Protein 2PPQ (pdb70)

Organism: Agrobacterium fabrum (strain C58 / ATCC 33970) (NCBI:txid176299)

B-factor: mean 28.05, std 9.1, range [12.08, 67.01]

Radius of gyration: 20.4 Å; Cα contacts (8 Å, |Δi|>4): 514; chains: 1; bounding box: 36×50×58 Å

Secondary structure (DSSP, 8-state):
----HHHHHHHHTTB----EEEEEEE--EEEEEEEESS--EEEEEE----HHHHHHH--HHHHTT---PPBPPBTT--S-EEETTEEEEEEEPPP---SS--HHHHHHHHHHHH---TTTT-----B-TTSHHHHHHHHHHHGGGGGGTSTTHHHHHHHHHHHHHHH---SS-EEEE-S---GGGEEEETTEEEEE---TT-EEEEHHHHHHHHHHHHSB-TTS-B-HHHHHHHHHHHHTTSPPPHHHHHHHHHHHHHHHHHHHHHHHHHHHHS-SS-S-----THHHHHHHHHHHT--SGGGGT--

InterPro domains:
  IPR002575 Aminoglycoside phosphotransferase [PF01636] (27-257)
  IPR005280 Homoserine kinase, type II [MF_00301] (1-322)
  IPR005280 Homoserine kinase, type II [TIGR00938] (1-307)
  IPR005280 Homoserine kinase, type II [cd05153] (9-308)
  IPR011009 Protein kinase-like domain superfamily [SSF56112] (5-311)
  IPR050249 Pseudomonas-type Homoserine Kinase [PTHR21064] (13-290)

Structure (mmCIF, N/CA/C/O backbone):
data_2PPQ
#
_entry.id   2PPQ
#
_cell.length_a   61.338
_cell.length_b   100.619
_cell.length_c   134.310
_cell.angle_alpha   90.00
_cell.angle_beta   90.00
_cell.angle_gamma   90.00
#
_symmetry.space_group_name_H-M   'C 2 2 21'
#
loop_
_entity.id
_entity.type
_entity.pdbx_description
1 polymer 'Homoserine kinase'
2 non-polymer 'MAGNESIUM ION'
3 non-polymer 'PHOSPHATE ION'
4 water water
#
loop_
_atom_site.group_PDB
_atom_site.id
_atom_site.type_symbol
_atom_site.label_atom_id
_atom_site.label_alt_id
_atom_site.label_comp_id
_atom_site.label_asym_id
_atom_site.label_entity_id
_atom_site.label_seq_id
_atom_site.pdbx_PDB_ins_code
_atom_site.Cartn_x
_atom_site.Cartn_y
_atom_site.Cartn_z
_atom_site.occupancy
_atom_site.B_iso_or_equiv
_atom_site.auth_seq_id
_atom_site.auth_comp_id
_atom_site.auth_asym_id
_atom_site.auth_atom_id
_atom_site.pdbx_PDB_model_num
ATOM 1 N N . THR A 1 5 ? 22.738 33.009 38.529 1.00 42.71 5 THR A N 1
ATOM 2 C CA . THR A 1 5 ? 21.879 32.304 39.536 1.00 42.80 5 THR A CA 1
ATOM 3 C C . THR A 1 5 ? 22.558 31.033 40.060 1.00 42.63 5 THR A C 1
ATOM 4 O O . THR A 1 5 ? 23.168 30.288 39.291 1.00 43.84 5 THR A O 1
ATOM 8 N N . ASP A 1 6 ? 22.438 30.789 41.361 1.00 41.48 6 ASP A N 1
ATOM 9 C CA . ASP A 1 6 ? 23.012 29.610 41.982 1.00 40.50 6 ASP A CA 1
ATOM 10 C C . ASP A 1 6 ? 21.905 28.788 42.641 1.00 39.93 6 ASP A C 1
ATOM 11 O O . ASP A 1 6 ? 20.794 29.287 42.860 1.00 40.60 6 ASP A O 1
ATOM 16 N N . ILE A 1 7 ? 22.207 27.524 42.938 1.00 38.62 7 ILE A N 1
ATOM 17 C CA . ILE A 1 7 ? 21.285 26.633 43.644 1.00 37.19 7 ILE A CA 1
ATOM 18 C C . ILE A 1 7 ? 22.009 25.985 44.829 1.00 35.84 7 ILE A C 1
ATOM 19 O O . ILE A 1 7 ? 23.204 25.714 44.743 1.00 35.26 7 ILE A O 1
ATOM 24 N N . THR A 1 8 ? 21.272 25.726 45.908 1.00 34.11 8 THR A N 1
ATOM 25 C CA . THR A 1 8 ? 21.800 25.018 47.08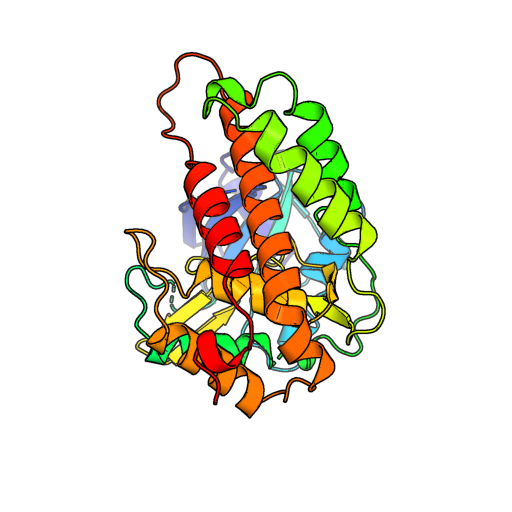0 1.00 33.04 8 THR A CA 1
ATOM 26 C C . THR A 1 8 ? 21.677 23.493 46.944 1.00 31.89 8 THR A C 1
ATOM 27 O O . THR A 1 8 ? 20.829 22.981 46.207 1.00 30.70 8 THR A O 1
ATOM 31 N N . GLU A 1 9 ? 22.539 22.779 47.666 1.00 30.81 9 GLU A N 1
ATOM 32 C CA . GLU A 1 9 ? 22.616 21.310 47.620 1.00 30.69 9 GLU A CA 1
ATOM 33 C C . GLU A 1 9 ? 21.289 20.594 47.968 1.00 30.43 9 GLU A C 1
ATOM 34 O O . GLU A 1 9 ? 20.873 19.624 47.303 1.00 29.69 9 GLU A O 1
ATOM 40 N N . ASP A 1 10 ? 20.612 21.092 48.988 1.00 30.60 10 ASP A N 1
ATOM 41 C CA . ASP A 1 10 ? 19.365 20.465 49.440 1.00 31.20 10 ASP A CA 1
ATOM 42 C C . ASP A 1 10 ? 18.228 20.702 48.451 1.00 30.90 10 ASP A C 1
ATOM 43 O O . ASP A 1 10 ? 17.477 19.779 48.167 1.00 30.20 10 ASP A O 1
ATOM 48 N N . GLU A 1 11 ? 18.127 21.927 47.926 1.00 30.91 11 GLU A N 1
ATOM 49 C CA . GLU A 1 11 ? 17.130 22.270 46.918 1.00 31.30 11 GLU A CA 1
ATOM 50 C C . GLU A 1 11 ? 17.273 21.365 45.694 1.00 30.45 11 GLU A C 1
ATOM 51 O O . GLU A 1 11 ? 16.289 20.843 45.179 1.00 29.81 11 GLU A O 1
ATOM 57 N N . LEU A 1 12 ? 18.501 21.224 45.205 1.00 29.68 12 LEU A N 1
ATOM 58 C CA . LEU A 1 12 ? 18.756 20.423 44.006 1.00 29.41 12 LEU A CA 1
ATOM 59 C C . LEU A 1 12 ? 18.450 18.937 44.282 1.00 28.93 12 LEU A C 1
ATOM 60 O O . LEU A 1 12 ? 17.817 18.270 43.468 1.00 27.63 12 LEU A O 1
ATOM 65 N N . ARG A 1 13 ? 18.854 18.426 45.446 1.00 28.93 13 ARG A N 1
ATOM 66 C CA . ARG A 1 13 ? 18.551 17.038 45.786 1.00 29.81 13 ARG A CA 1
ATOM 67 C C . ARG A 1 13 ? 17.039 16.795 45.845 1.00 29.24 13 ARG A C 1
ATOM 68 O O . ARG A 1 13 ? 16.553 15.806 45.323 1.00 29.11 13 ARG A O 1
ATOM 76 N N . ASN A 1 14 ? 16.304 17.722 46.440 1.00 29.30 14 ASN A N 1
ATOM 77 C CA . ASN A 1 14 ? 14.844 17.637 46.461 1.00 29.28 14 ASN A CA 1
ATOM 78 C C . ASN A 1 14 ? 14.260 17.686 45.053 1.00 28.86 14 ASN A C 1
ATOM 79 O O . ASN A 1 14 ? 13.3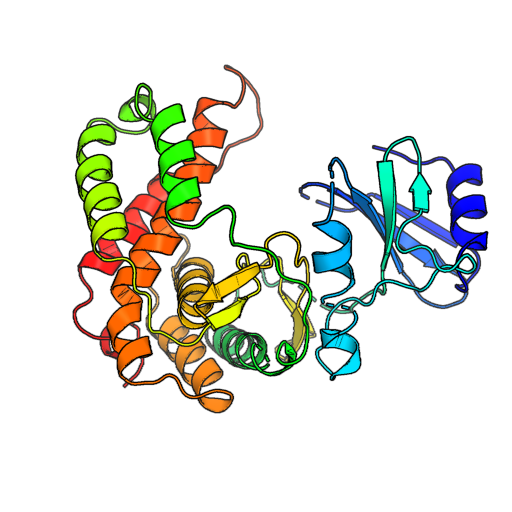72 16.907 44.699 1.00 28.79 14 ASN A O 1
ATOM 84 N N . PHE A 1 15 ? 14.757 18.625 44.254 1.00 28.56 15 PHE A N 1
ATOM 85 C CA . PHE A 1 15 ? 14.370 18.726 42.849 1.00 28.09 15 PHE A CA 1
ATOM 86 C C . PHE A 1 15 ? 14.519 17.383 42.096 1.00 27.68 15 PHE A C 1
ATOM 87 O O . PHE A 1 15 ? 13.632 16.997 41.313 1.00 27.50 15 PHE A O 1
ATOM 95 N N . LEU A 1 16 ? 15.616 16.673 42.333 1.00 27.15 16 LEU A N 1
ATOM 96 C CA . LEU A 1 16 ? 15.884 15.436 41.608 1.00 27.89 16 LEU A CA 1
ATOM 97 C C . LEU A 1 16 ? 15.005 14.246 42.041 1.00 27.82 16 LEU A C 1
ATOM 98 O O . LEU A 1 16 ? 14.921 13.265 41.316 1.00 27.79 16 LEU A O 1
ATOM 103 N N . THR A 1 17 ? 14.357 14.335 43.203 1.00 28.37 17 THR A N 1
ATOM 104 C CA . THR A 1 17 ? 13.398 13.298 43.637 1.00 29.08 17 THR A CA 1
ATOM 105 C C . THR A 1 17 ? 12.115 13.347 42.815 1.00 29.38 17 THR A C 1
ATOM 106 O O . THR A 1 17 ? 11.310 12.423 42.904 1.00 29.45 17 THR A O 1
ATOM 110 N N . GLN A 1 18 ? 11.919 14.439 42.065 1.00 29.83 18 GLN A N 1
ATOM 111 C CA . GLN A 1 18 ? 10.792 14.608 41.140 1.00 30.34 18 GLN A CA 1
ATOM 112 C C . GLN A 1 18 ? 11.044 13.885 39.811 1.00 30.46 18 GLN A C 1
ATOM 113 O O . GLN A 1 18 ? 10.153 13.830 38.964 1.00 30.85 18 GLN A O 1
ATOM 119 N N . TYR A 1 19 ? 12.251 13.329 39.639 1.00 30.61 19 TYR A N 1
ATOM 120 C CA . TYR A 1 19 ? 12.700 12.681 38.392 1.00 31.04 19 TYR A CA 1
ATOM 121 C C . TYR A 1 19 ? 13.290 11.324 38.730 1.00 31.86 19 TYR A C 1
ATOM 122 O O . TYR A 1 19 ? 13.659 11.083 39.884 1.00 32.58 19 TYR A O 1
ATOM 131 N N . ASP A 1 20 ? 13.428 10.455 37.730 1.00 32.78 20 ASP A N 1
ATOM 132 C CA . ASP A 1 20 ? 14.069 9.163 37.948 1.00 32.99 20 ASP A CA 1
ATOM 133 C C . ASP A 1 20 ? 15.450 9.109 37.308 1.00 32.89 20 ASP A C 1
ATOM 134 O O . ASP A 1 20 ? 15.629 8.610 36.207 1.00 33.01 20 ASP A O 1
ATOM 139 N N . VAL A 1 21 ? 16.428 9.618 38.042 1.00 32.63 21 VAL A N 1
ATOM 140 C CA . VAL A 1 21 ? 17.794 9.760 37.564 1.00 32.25 21 VAL A CA 1
ATOM 141 C C . VAL A 1 21 ? 18.705 9.234 38.671 1.00 32.51 21 VAL A C 1
ATOM 142 O O . VAL A 1 21 ? 18.220 8.829 39.736 1.00 32.16 21 VAL A O 1
ATOM 146 N N . GLY A 1 22 ? 20.016 9.233 38.461 1.00 32.72 22 GLY A N 1
ATOM 147 C CA . GLY A 1 22 ? 20.933 8.824 39.553 1.00 32.52 22 GLY A CA 1
ATOM 148 C C . GLY A 1 22 ? 20.821 9.700 40.806 1.00 32.35 22 GLY A C 1
ATOM 149 O O . GLY A 1 22 ? 20.016 10.635 40.852 1.00 33.05 22 GLY A O 1
ATOM 150 N N . SER A 1 23 ? 21.592 9.392 41.848 1.00 31.47 23 SER A N 1
ATOM 151 C CA . SER A 1 23 ? 21.791 10.366 42.927 1.00 30.94 23 SER A CA 1
ATOM 152 C C . SER A 1 23 ? 22.865 11.366 42.525 1.00 29.60 23 SER A C 1
ATOM 153 O O . SER A 1 23 ? 23.843 10.999 41.887 1.00 29.01 23 SER A O 1
ATOM 156 N N . LEU A 1 24 ? 22.680 12.617 42.938 1.00 28.51 24 LEU A N 1
ATOM 157 C CA . LEU A 1 24 ? 23.628 13.690 42.647 1.00 28.20 24 LEU A CA 1
ATOM 158 C C . LEU A 1 24 ? 25.036 13.429 43.201 1.00 28.17 24 LEU A C 1
ATOM 159 O O . LEU A 1 24 ? 25.200 13.172 44.405 1.00 26.84 24 LEU A O 1
ATOM 164 N N . THR A 1 25 ? 26.055 13.503 42.341 1.00 26.99 25 THR A N 1
ATOM 165 C CA . THR A 1 25 ? 27.440 13.403 42.821 1.00 27.52 25 THR A CA 1
ATOM 166 C C . THR A 1 25 ? 28.220 14.723 42.640 1.00 27.33 25 THR A C 1
ATOM 167 O O . THR A 1 25 ? 29.182 14.982 43.374 1.00 28.86 25 THR A O 1
ATOM 171 N N . SER A 1 26 ? 27.776 15.564 41.710 1.00 26.63 26 SER A N 1
ATOM 172 C CA . SER A 1 26 ? 28.474 16.795 41.347 1.00 26.58 26 SER A CA 1
ATOM 173 C C . SER A 1 26 ? 27.539 17.729 40.572 1.00 25.60 26 SER A C 1
ATOM 174 O O . SER A 1 26 ? 26.648 17.268 39.838 1.00 23.78 26 SER A O 1
ATOM 177 N N . TYR A 1 27 ? 27.716 19.035 40.774 1.00 24.34 27 TYR A N 1
ATOM 178 C CA . TYR A 1 27 ? 27.118 20.024 39.891 1.00 25.14 27 TYR A CA 1
ATOM 179 C C . TYR A 1 27 ? 27.946 21.298 39.762 1.00 25.13 27 TYR A C 1
ATOM 180 O O . TYR A 1 27 ? 28.520 21.804 40.733 1.00 24.24 27 TYR A O 1
ATOM 189 N N . LYS A 1 28 ? 27.979 21.793 38.532 1.00 25.15 28 LYS A N 1
ATOM 190 C CA . LYS A 1 28 ? 28.850 22.866 38.114 1.00 26.29 28 LYS A CA 1
ATOM 191 C C . LYS A 1 28 ? 28.051 23.817 37.248 1.00 26.12 28 LYS A C 1
ATOM 192 O O . LYS A 1 28 ? 27.416 23.375 36.293 1.00 25.31 28 LYS A O 1
ATOM 198 N N . GLY A 1 29 ? 28.092 25.109 37.556 1.00 26.65 29 GLY A N 1
ATOM 199 C CA . GLY A 1 29 ? 27.598 26.129 36.618 1.00 28.04 29 GLY A CA 1
ATOM 200 C C . GLY A 1 29 ? 28.447 26.083 35.351 1.00 28.68 29 GLY A C 1
ATOM 201 O O . GLY A 1 29 ? 29.668 25.994 35.430 1.00 27.83 29 GLY A O 1
ATOM 202 N N . ILE A 1 30 ? 27.814 26.114 34.186 1.00 30.00 30 ILE A N 1
ATOM 203 C CA . ILE A 1 30 ? 28.564 26.081 32.921 1.00 31.38 30 ILE A CA 1
ATOM 204 C C . ILE A 1 30 ? 28.277 27.313 32.080 1.00 32.86 30 ILE A C 1
ATOM 205 O O . ILE A 1 30 ? 27.223 27.937 32.250 1.00 33.00 30 ILE A O 1
ATOM 210 N N . ALA A 1 31 ? 29.231 27.661 31.193 1.00 34.97 31 ALA A N 1
ATOM 211 C CA . ALA A 1 31 ? 29.107 28.810 30.252 1.00 35.11 31 ALA A CA 1
ATOM 212 C C . ALA A 1 31 ? 27.983 28.603 29.242 1.00 36.80 31 ALA A C 1
ATOM 213 O O . ALA A 1 31 ? 27.375 29.567 28.726 1.00 38.65 31 ALA A O 1
ATOM 215 N N . GLU A 1 35 ? 16.416 33.947 28.277 1.00 50.39 35 GLU A N 1
ATOM 216 C CA . GLU A 1 35 ? 17.725 33.306 28.407 1.00 49.94 35 GLU A CA 1
ATOM 217 C C . GLU A 1 35 ? 17.782 32.456 29.700 1.00 49.43 35 GLU A C 1
ATOM 218 O O . GLU A 1 35 ? 16.737 32.278 30.362 1.00 49.98 35 GLU A O 1
ATOM 224 N N . ASN A 1 36 ? 18.970 31.930 30.052 1.00 47.95 36 ASN A N 1
ATOM 225 C CA . ASN A 1 36 ? 19.072 30.743 30.931 1.00 46.07 36 ASN A CA 1
ATOM 226 C C . ASN A 1 36 ? 20.343 30.576 31.754 1.00 44.42 36 ASN A C 1
ATOM 227 O O . ASN A 1 36 ? 21.420 31.023 31.368 1.00 44.57 36 ASN A O 1
ATOM 232 N N . SER A 1 37 ? 20.197 29.875 32.879 1.00 42.26 37 SER A N 1
ATOM 233 C CA . SER A 1 37 ? 21.315 29.411 33.694 1.00 40.70 37 SER A CA 1
ATOM 234 C C . SER A 1 37 ? 21.375 27.911 33.569 1.00 37.65 37 SER A C 1
ATOM 235 O O . SER A 1 37 ? 20.353 27.232 33.696 1.00 36.79 37 SER A O 1
ATOM 238 N N . ASN A 1 38 ? 22.575 27.395 33.328 1.00 34.91 38 ASN A N 1
ATOM 239 C CA . ASN A 1 38 ? 22.760 25.987 33.039 1.00 32.58 38 ASN A CA 1
ATOM 240 C C . ASN A 1 38 ? 23.782 25.342 33.969 1.00 31.35 38 ASN A C 1
ATOM 241 O O . ASN A 1 38 ? 24.804 25.952 34.323 1.00 30.68 38 ASN A O 1
ATOM 246 N N . PHE A 1 39 ? 23.474 24.114 34.375 1.00 29.63 39 PHE A N 1
ATOM 247 C CA . PHE A 1 39 ? 24.328 23.341 35.277 1.00 28.91 39 PHE A CA 1
ATOM 248 C C . PHE A 1 39 ? 24.544 21.969 34.687 1.00 27.03 39 PHE A C 1
ATOM 249 O O . PHE A 1 39 ? 23.618 21.379 34.156 1.00 25.80 39 PHE A O 1
ATOM 257 N N . LEU A 1 40 ? 25.784 21.493 34.767 1.00 26.12 40 LEU A N 1
ATOM 258 C CA . LEU A 1 40 ? 26.146 20.139 34.390 1.00 25.91 40 LEU A CA 1
ATOM 259 C C . LEU A 1 40 ? 26.176 19.330 35.665 1.00 25.72 40 LEU A C 1
ATOM 260 O O . LEU A 1 40 ? 26.960 19.625 36.577 1.00 25.26 40 LEU A O 1
ATOM 265 N N . LEU A 1 41 ? 25.288 18.344 35.733 1.00 25.19 41 LEU A N 1
ATOM 266 C CA . LEU A 1 41 ? 25.185 17.430 36.849 1.00 25.02 41 LEU A CA 1
ATOM 267 C C . LEU A 1 41 ? 25.866 16.094 36.521 1.00 25.43 41 LEU A C 1
ATOM 268 O O . LEU A 1 41 ? 25.757 15.582 35.400 1.00 25.15 41 LEU A O 1
ATOM 273 N N . HIS A 1 42 ? 26.581 15.548 37.496 1.00 24.72 42 HIS A N 1
ATOM 274 C CA . HIS A 1 42 ? 26.970 14.151 37.474 1.00 25.90 42 HIS A CA 1
ATOM 275 C C . HIS A 1 42 ? 26.125 13.418 38.504 1.00 26.39 42 HIS A C 1
ATOM 276 O O . HIS A 1 42 ? 25.787 13.969 39.555 1.00 25.51 42 HIS A O 1
ATOM 283 N N . THR A 1 43 ? 25.778 12.179 38.181 1.00 27.35 43 THR A N 1
ATOM 284 C CA . THR A 1 43 ? 24.959 11.345 39.037 1.00 28.31 43 THR A CA 1
ATOM 285 C C . THR A 1 43 ? 25.572 9.945 39.084 1.00 28.86 43 THR A C 1
ATOM 286 O O . THR A 1 43 ? 26.572 9.672 38.427 1.00 29.18 43 THR A O 1
ATOM 290 N N . THR A 1 44 ? 24.968 9.063 39.866 1.00 30.26 44 THR A N 1
ATOM 291 C CA . THR A 1 44 ? 25.383 7.660 39.920 1.00 31.14 44 THR A CA 1
ATOM 292 C C . THR A 1 44 ? 24.891 6.871 38.677 1.00 32.32 44 THR A C 1
ATOM 293 O O . THR A 1 44 ? 25.208 5.687 38.509 1.00 32.14 44 THR A O 1
ATOM 297 N N . LYS A 1 45 ? 24.119 7.539 37.822 1.00 33.22 45 LYS A N 1
ATOM 298 C CA . LYS A 1 45 ? 23.641 6.981 36.568 1.00 33.33 45 LYS A CA 1
ATOM 299 C C . LYS A 1 45 ? 24.274 7.781 35.413 1.00 32.94 45 LYS A C 1
ATOM 300 O O . LYS A 1 45 ? 25.478 7.658 35.180 1.00 33.08 45 LYS A O 1
ATOM 306 N N . ASP A 1 46 ? 23.504 8.619 34.721 1.00 32.43 46 ASP A N 1
ATOM 307 C CA . ASP A 1 46 ? 24.050 9.457 33.620 1.00 32.26 46 ASP A CA 1
ATOM 308 C C . ASP A 1 46 ? 24.217 10.914 34.017 1.00 30.41 46 ASP A C 1
ATOM 309 O O . ASP A 1 46 ? 23.525 11.400 34.911 1.00 29.52 46 ASP A O 1
ATOM 314 N N . PRO A 1 47 ? 25.096 11.641 33.303 1.00 29.38 47 PRO A N 1
ATOM 315 C CA . PRO A 1 47 ? 25.140 13.075 33.524 1.00 28.47 47 PRO A CA 1
ATOM 316 C C . PRO A 1 47 ? 23.883 13.755 32.956 1.00 27.66 47 PRO A C 1
ATOM 317 O O . PRO A 1 47 ? 23.148 13.174 32.141 1.00 26.83 47 PRO A O 1
ATOM 321 N N . LEU A 1 48 ? 23.632 14.972 33.405 1.00 26.22 48 LEU A N 1
ATOM 322 C CA . LEU A 1 48 ? 22.396 15.658 33.070 1.00 25.43 48 LEU A CA 1
ATOM 323 C C . LEU A 1 48 ? 22.684 17.119 32.920 1.00 24.72 48 LEU A C 1
ATOM 324 O O . LEU A 1 48 ? 23.692 17.634 33.444 1.00 24.86 48 LEU A O 1
ATOM 329 N N . ILE A 1 49 ? 21.763 17.808 32.276 1.00 23.54 49 ILE A N 1
ATOM 330 C CA . ILE A 1 49 ? 21.786 19.246 32.229 1.00 24.08 49 ILE A CA 1
ATOM 331 C C . ILE A 1 49 ? 20.570 19.765 33.011 1.00 23.91 49 ILE A C 1
ATOM 332 O O . ILE A 1 49 ? 19.451 19.275 32.849 1.00 23.34 49 ILE A O 1
ATOM 337 N N . LEU A 1 50 ? 20.816 20.723 33.898 1.00 24.11 50 LEU A N 1
ATOM 338 C CA . LEU A 1 50 ? 19.747 21.463 34.571 1.00 24.57 50 LEU A CA 1
ATOM 339 C C . LEU A 1 50 ? 19.707 22.864 33.999 1.00 25.35 50 LEU A C 1
ATOM 340 O O . LEU A 1 50 ? 20.735 23.572 33.993 1.00 25.35 50 LEU A O 1
ATOM 345 N N . THR A 1 51 ? 18.517 23.280 33.572 1.00 26.12 51 THR A N 1
ATOM 346 C CA . THR A 1 51 ? 18.302 24.598 33.013 1.00 27.82 51 THR A CA 1
ATOM 347 C C . THR A 1 51 ? 17.303 25.383 33.855 1.00 28.49 51 THR A C 1
ATOM 348 O O . THR A 1 51 ? 16.192 24.925 34.101 1.00 28.28 51 THR A O 1
ATOM 352 N N . LEU A 1 52 ? 17.732 26.548 34.327 1.00 29.92 52 LEU A N 1
ATOM 353 C CA . LEU A 1 52 ? 16.842 27.508 34.972 1.00 31.63 52 LEU A CA 1
ATOM 354 C C . LEU A 1 52 ? 16.461 28.563 33.952 1.00 33.33 52 LEU A C 1
ATOM 355 O O . LEU A 1 52 ? 17.316 29.266 33.442 1.00 34.14 52 LEU A O 1
ATOM 360 N N . TYR A 1 53 ? 15.182 28.664 33.644 1.00 36.07 53 TYR A N 1
ATOM 361 C CA . TYR A 1 53 ? 14.716 29.630 32.656 1.00 38.84 53 TYR A CA 1
ATOM 362 C C . TYR A 1 53 ? 14.574 31.026 33.287 1.00 40.31 53 TYR A C 1
ATOM 363 O O . TYR A 1 53 ? 13.690 31.262 34.111 1.00 40.28 53 TYR A O 1
ATOM 372 N N . GLU A 1 54 ? 15.490 31.929 32.904 1.00 43.14 54 GLU A N 1
ATOM 373 C CA . GLU A 1 54 ? 15.616 33.270 33.522 1.00 44.43 54 GLU A CA 1
ATOM 374 C C . GLU A 1 54 ? 14.579 34.182 32.866 1.00 46.68 54 GLU A C 1
ATOM 375 O O . GLU A 1 54 ? 14.902 35.227 32.272 1.00 47.23 54 GLU A O 1
ATOM 381 N N . LYS A 1 55 ? 13.322 33.776 33.035 1.00 48.35 55 LYS A N 1
ATOM 382 C CA . LYS A 1 55 ? 12.289 33.957 32.009 1.00 49.51 55 LYS A CA 1
ATOM 383 C C . LYS A 1 55 ? 11.728 35.377 31.855 1.00 50.05 55 LYS A C 1
ATOM 384 O O . LYS A 1 55 ? 11.449 35.818 30.725 1.00 50.90 55 LYS A O 1
ATOM 390 N N . LYS A 1 59 ? 3.564 32.341 27.976 1.00 51.72 59 LYS A N 1
ATOM 391 C CA . LYS A 1 59 ? 3.655 31.275 28.972 1.00 51.32 59 LYS A CA 1
ATOM 392 C C . LYS A 1 59 ? 3.488 29.878 28.363 1.00 51.03 59 LYS A C 1
ATOM 393 O O . LYS A 1 59 ? 3.585 28.877 29.077 1.00 51.77 59 LYS A O 1
ATOM 399 N N . ASN A 1 60 ? 3.236 29.815 27.054 1.00 49.95 60 ASN A N 1
ATOM 400 C CA . ASN A 1 60 ? 3.060 28.550 26.329 1.00 48.81 60 ASN A CA 1
ATOM 401 C C . ASN A 1 60 ? 4.286 28.210 25.495 1.00 46.44 60 ASN A C 1
ATOM 402 O O . ASN A 1 60 ? 4.245 27.289 24.651 1.00 46.27 60 ASN A O 1
ATOM 407 N N . ASP A 1 61 ? 5.375 28.944 25.721 1.00 43.33 61 ASP A N 1
ATOM 408 C CA . ASP A 1 61 ? 6.554 28.777 24.899 1.00 40.62 61 ASP A CA 1
ATOM 409 C C . ASP A 1 61 ? 7.314 27.529 25.358 1.00 39.11 61 ASP A C 1
ATOM 410 O O . ASP A 1 61 ? 7.614 26.667 24.538 1.00 37.99 61 ASP A O 1
ATOM 415 N N . LEU A 1 62 ? 7.544 27.378 26.664 1.00 37.81 62 LEU A N 1
ATOM 416 C CA . LEU A 1 62 ? 8.208 26.160 27.175 1.00 36.74 62 LEU A CA 1
ATOM 417 C C . LEU A 1 62 ? 7.514 24.837 26.794 1.00 35.32 62 LEU A C 1
ATOM 418 O O . LEU A 1 62 ? 8.187 23.890 26.401 1.00 35.58 62 LEU A O 1
ATOM 423 N N . PRO A 1 63 ? 6.177 24.754 26.888 1.00 33.83 63 PRO A N 1
ATOM 424 C CA . PRO A 1 63 ? 5.562 23.533 26.356 1.00 33.24 63 PRO A CA 1
ATOM 425 C C . PRO A 1 63 ? 5.882 23.298 24.881 1.00 31.10 63 PRO A C 1
ATOM 426 O O . PRO A 1 63 ? 6.123 22.157 24.471 1.00 30.51 63 PRO A O 1
ATOM 430 N N . PHE A 1 64 ? 5.911 24.369 24.093 1.00 29.14 64 PHE A N 1
ATOM 431 C CA . PHE A 1 64 ? 6.299 24.247 22.700 1.00 27.99 64 PHE A CA 1
ATOM 432 C C . PHE A 1 64 ? 7.744 23.724 22.580 1.00 27.75 64 PHE A C 1
ATOM 433 O O . PHE A 1 64 ? 7.975 22.715 21.916 1.00 28.51 64 PHE A O 1
ATOM 441 N N . PHE A 1 65 ? 8.695 24.407 23.220 1.00 27.29 65 PHE A N 1
ATOM 442 C CA . PHE A 1 65 ? 10.114 24.080 23.087 1.00 27.60 65 PHE A CA 1
ATOM 443 C C . PHE A 1 65 ? 10.466 22.691 23.623 1.00 27.06 65 PHE A C 1
ATOM 444 O O . PHE A 1 65 ? 11.161 21.916 22.971 1.00 26.07 65 PHE A O 1
ATOM 452 N N . LEU A 1 66 ? 9.998 22.395 24.830 1.00 27.21 66 LEU A N 1
ATOM 453 C CA . LEU A 1 66 ? 10.283 21.113 25.460 1.00 27.02 66 LEU A CA 1
ATOM 454 C C . LEU A 1 66 ? 9.518 20.012 24.770 1.00 26.25 66 LEU A C 1
ATOM 455 O O . LEU A 1 66 ? 10.048 18.936 24.589 1.00 26.06 66 LEU A O 1
ATOM 460 N N . GLY A 1 67 ? 8.284 20.284 24.377 1.00 26.10 67 GLY A N 1
ATOM 461 C CA . GLY A 1 67 ? 7.493 19.307 23.624 1.00 26.92 67 GLY A CA 1
ATOM 462 C C . GLY A 1 67 ? 8.106 19.022 22.256 1.00 27.22 67 GLY A C 1
ATOM 463 O O . GLY A 1 67 ? 8.094 17.889 21.779 1.00 27.23 67 GLY A O 1
ATOM 464 N N . LEU A 1 68 ? 8.649 20.052 21.613 1.00 27.00 68 LEU A N 1
ATOM 465 C CA . LEU A 1 68 ? 9.307 19.844 20.327 1.00 27.89 68 LEU A CA 1
ATOM 466 C C . LEU A 1 68 ? 10.512 18.924 20.517 1.00 28.36 68 LEU A C 1
ATOM 467 O O . LEU A 1 68 ? 10.674 17.957 19.792 1.00 27.54 68 LEU A O 1
ATOM 480 N N . GLN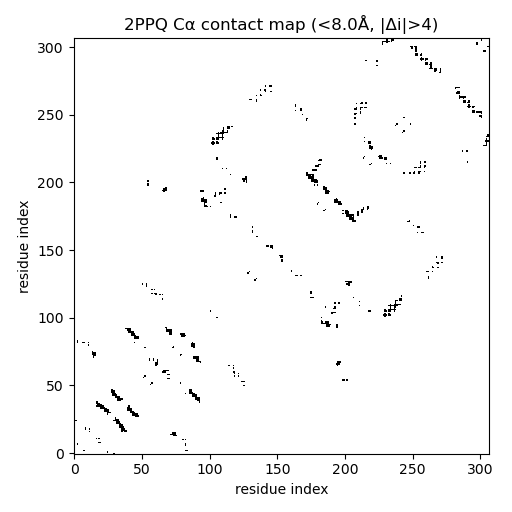 A 1 70 ? 11.085 16.702 22.760 1.00 34.20 70 GLN A N 1
ATOM 481 C CA . GLN A 1 70 ? 10.603 15.331 22.955 1.00 34.55 70 GLN A CA 1
ATOM 482 C C . GLN A 1 70 ? 10.244 14.651 21.654 1.00 33.46 70 GLN A C 1
ATOM 483 O O . GLN A 1 70 ? 10.673 13.519 21.391 1.00 33.28 70 GLN A O 1
ATOM 489 N N . HIS A 1 71 ? 9.429 15.342 20.861 1.00 32.86 71 HIS A N 1
ATOM 490 C CA . HIS A 1 71 ? 8.950 14.846 19.581 1.00 32.48 71 HIS A CA 1
ATOM 491 C C . HIS A 1 71 ? 10.084 14.462 18.638 1.00 32.80 71 HIS A C 1
ATOM 492 O O . HIS A 1 71 ? 10.047 13.399 18.014 1.00 32.48 71 HIS A O 1
ATOM 499 N N . LEU A 1 72 ? 11.075 15.346 18.527 1.00 32.98 72 LEU A N 1
ATOM 500 C CA . LEU A 1 72 ? 12.223 15.133 17.643 1.00 33.30 72 LEU A CA 1
ATOM 501 C C . LEU A 1 72 ? 13.054 13.949 18.130 1.00 34.15 72 LEU A C 1
ATOM 502 O O . LEU A 1 72 ? 13.372 13.070 17.336 1.00 34.35 72 LEU A O 1
ATOM 507 N N . ALA A 1 73 ? 13.377 13.911 19.428 1.00 35.16 73 ALA A N 1
ATOM 508 C CA . ALA A 1 73 ? 14.078 12.760 20.008 1.00 36.12 73 ALA A CA 1
ATOM 509 C C . ALA A 1 73 ? 13.293 11.456 19.749 1.00 37.34 73 ALA A C 1
ATOM 510 O O . ALA A 1 73 ? 13.839 10.511 19.202 1.00 38.00 73 ALA A O 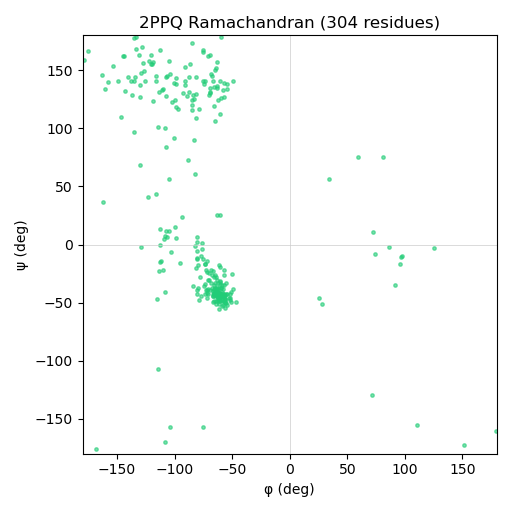1
ATOM 512 N N . ALA A 1 74 ? 12.000 11.439 20.064 1.00 38.24 74 ALA A N 1
ATOM 513 C CA . ALA A 1 74 ? 11.140 10.285 19.765 1.00 38.45 74 ALA A CA 1
ATOM 514 C C . ALA A 1 74 ? 11.225 9.797 18.311 1.00 39.15 74 ALA A C 1
ATOM 515 O O . ALA A 1 74 ? 10.933 8.633 18.023 1.00 40.22 74 ALA A O 1
ATOM 517 N N . LYS A 1 75 ? 11.589 10.687 17.394 1.00 39.52 75 LYS A N 1
ATOM 518 C CA . LYS A 1 75 ? 11.727 10.345 15.975 1.00 39.04 75 LYS A CA 1
ATOM 519 C C . LYS A 1 75 ? 13.179 10.103 15.532 1.00 38.40 75 LYS A C 1
ATOM 520 O O . LYS A 1 75 ? 13.457 10.078 14.336 1.00 39.24 75 LYS A O 1
ATOM 526 N N . GLY A 1 76 ? 14.093 9.925 16.482 1.00 37.47 76 GLY A N 1
ATOM 527 C CA . GLY A 1 76 ? 15.487 9.612 16.158 1.00 36.68 76 GLY A CA 1
ATOM 528 C C . GLY A 1 76 ? 16.475 10.780 16.109 1.00 35.92 76 GLY A C 1
ATOM 529 O O . GLY A 1 76 ? 17.679 10.556 16.150 1.00 36.28 76 GLY A O 1
ATOM 530 N N . LEU A 1 77 ? 15.994 12.020 16.017 1.00 34.36 77 LEU A N 1
ATOM 531 C CA . LEU A 1 77 ? 16.904 13.163 15.969 1.00 33.52 77 LEU A CA 1
ATOM 532 C C . LEU A 1 77 ? 17.790 13.136 17.209 1.00 32.65 77 LEU A C 1
ATOM 533 O O . LEU A 1 77 ? 17.325 12.846 18.317 1.00 32.03 77 LEU A O 1
ATOM 538 N N . SER A 1 78 ? 19.072 13.439 17.026 1.00 31.42 78 SER A N 1
ATOM 539 C CA . SER A 1 78 ? 19.949 13.596 18.164 1.00 30.98 78 SER A CA 1
ATOM 540 C C . SER A 1 78 ? 19.821 14.992 18.747 1.00 29.91 78 SER A C 1
ATOM 541 O O . SER A 1 78 ? 20.514 15.909 18.331 1.00 29.15 78 SER A O 1
ATOM 544 N N . CYS A 1 79 ? 18.905 15.151 19.696 1.00 29.47 79 CYS A N 1
ATOM 545 C CA . CYS A 1 79 ? 18.795 16.392 20.446 1.00 29.66 79 CYS A CA 1
ATOM 546 C C . CYS A 1 79 ? 18.409 16.094 21.894 1.00 28.49 79 CYS A C 1
ATOM 547 O O . CYS A 1 79 ? 17.946 15.000 22.203 1.00 27.89 79 CYS A O 1
ATOM 550 N N . PRO A 1 80 ? 18.616 17.065 22.791 1.00 27.68 80 PRO A N 1
ATOM 551 C CA . PRO A 1 80 ? 18.396 16.745 24.197 1.00 27.55 80 PRO A CA 1
ATOM 552 C C . PRO A 1 80 ? 16.935 16.466 24.490 1.00 27.78 80 PRO A C 1
ATOM 553 O O . PRO A 1 80 ? 16.061 17.129 23.938 1.00 27.40 80 PRO A O 1
ATOM 557 N N . LEU A 1 81 ? 16.710 15.465 25.343 1.00 28.14 81 LEU A N 1
ATOM 558 C CA . LEU A 1 81 ? 15.382 15.016 25.769 1.00 28.13 81 LEU A CA 1
ATOM 559 C C . LEU A 1 81 ? 15.089 15.563 27.183 1.00 27.44 81 LEU A C 1
ATOM 560 O O . LEU A 1 81 ? 15.839 15.285 28.130 1.00 26.40 81 LEU A O 1
ATOM 565 N N . PRO A 1 82 ? 13.994 16.316 27.334 1.00 27.84 82 PRO A N 1
ATOM 566 C CA . PRO A 1 82 ? 13.511 16.669 28.674 1.00 28.08 82 PRO A CA 1
ATOM 567 C C . PRO A 1 82 ? 13.115 15.414 29.462 1.00 27.78 82 PRO A C 1
ATOM 568 O O . PRO A 1 82 ? 12.311 14.616 28.985 1.00 27.42 82 PRO A O 1
ATOM 572 N N . LEU A 1 83 ? 13.690 15.229 30.641 1.00 27.80 83 LEU A N 1
ATOM 573 C CA . LEU A 1 83 ? 13.380 14.048 31.453 1.00 28.41 83 LEU A CA 1
ATOM 574 C C . LEU A 1 83 ? 11.967 14.183 32.066 1.00 28.46 83 LEU A C 1
ATOM 575 O O . LEU A 1 83 ? 11.556 15.278 32.448 1.00 28.24 83 LEU A O 1
ATOM 580 N N . PRO A 1 84 ? 11.199 13.076 32.114 1.00 29.33 84 PRO A N 1
ATOM 581 C CA . PRO A 1 84 ? 9.816 13.146 32.622 1.00 29.38 84 PRO A CA 1
ATOM 582 C C . PRO A 1 84 ? 9.720 13.277 34.154 1.00 29.31 84 PRO A C 1
ATOM 583 O O . PRO A 1 84 ? 10.495 12.672 34.869 1.00 29.01 84 PRO A O 1
ATOM 587 N N . ARG A 1 85 ? 8.780 14.086 34.627 1.00 29.74 85 ARG A N 1
ATOM 588 C CA . ARG A 1 85 ? 8.549 14.287 36.051 1.00 30.58 85 ARG A CA 1
ATOM 589 C C . ARG A 1 85 ? 7.581 13.239 36.611 1.00 31.41 85 ARG A C 1
ATOM 590 O O . ARG A 1 85 ? 6.627 12.832 35.936 1.00 30.81 85 ARG A O 1
ATOM 598 N N . LYS A 1 86 ? 7.824 12.815 37.847 1.00 32.26 86 LYS A N 1
ATOM 599 C CA . LYS A 1 86 ? 6.918 11.890 38.533 1.00 33.32 86 LYS A CA 1
ATOM 600 C C . LYS A 1 86 ? 5.493 12.432 38.546 1.00 33.52 86 LYS A C 1
ATOM 601 O O . LYS A 1 86 ? 4.544 11.702 38.260 1.00 33.57 86 LYS A O 1
ATOM 607 N N . ASP A 1 87 ? 5.346 13.728 38.816 1.00 34.07 87 ASP A N 1
ATOM 608 C CA . ASP A 1 87 ? 4.018 14.340 38.934 1.00 34.33 87 ASP A CA 1
ATOM 609 C C . ASP A 1 87 ? 3.358 14.689 37.589 1.00 34.76 87 ASP A C 1
ATOM 610 O O . ASP A 1 87 ? 2.313 15.352 37.556 1.00 34.55 87 ASP A O 1
ATOM 615 N N . GLY A 1 88 ? 3.985 14.281 36.485 1.00 34.97 88 GLY A N 1
ATOM 616 C CA . GLY A 1 88 ? 3.428 14.476 35.159 1.00 35.05 88 GLY A CA 1
ATOM 617 C C . GLY A 1 88 ? 3.488 15.896 34.635 1.00 35.38 88 GLY A C 1
ATOM 618 O O . GLY A 1 88 ? 3.165 16.123 33.465 1.00 35.58 88 GLY A O 1
ATOM 619 N N . GLU A 1 89 ? 3.883 16.861 35.476 1.00 35.38 89 GLU A N 1
ATOM 620 C CA . GLU A 1 89 ? 4.035 18.247 35.003 1.00 35.32 89 GLU A CA 1
ATOM 621 C C . GLU A 1 89 ? 5.229 18.333 34.067 1.00 34.73 89 GLU A C 1
ATOM 622 O O . GLU A 1 89 ? 6.079 17.447 34.042 1.00 34.36 89 GLU A O 1
ATOM 628 N N . LEU A 1 90 ? 5.285 19.412 33.301 1.00 34.85 90 LEU A N 1
ATOM 629 C CA . LEU A 1 90 ? 6.366 19.614 32.328 1.00 34.95 90 LEU A CA 1
ATOM 630 C C . LEU A 1 90 ? 7.591 20.218 33.008 1.00 34.72 90 LEU A C 1
ATOM 631 O O . LEU A 1 90 ? 8.723 19.904 32.658 1.00 34.59 90 LEU A O 1
ATOM 636 N N . LEU A 1 91 ? 7.348 21.087 33.982 1.00 34.84 91 LEU A N 1
ATOM 637 C CA . LEU A 1 91 ? 8.414 21.848 34.609 1.00 34.89 91 LEU A CA 1
ATOM 638 C C . LEU A 1 91 ? 8.352 21.696 36.093 1.00 35.38 91 LEU A C 1
ATOM 639 O O . LEU A 1 91 ? 7.286 21.385 36.667 1.00 34.84 91 LEU A O 1
ATOM 644 N N . GLY A 1 92 ? 9.510 21.915 36.703 1.00 35.17 92 GLY A N 1
ATOM 645 C CA . GLY A 1 92 ? 9.604 22.143 38.119 1.00 35.68 92 GLY A CA 1
ATOM 646 C C . GLY A 1 92 ? 9.939 23.602 38.333 1.00 35.96 92 GLY A C 1
ATOM 647 O O . GLY A 1 92 ? 9.899 24.422 37.401 1.00 35.17 92 GLY A O 1
ATOM 648 N N . GLU A 1 93 ? 10.270 23.916 39.576 1.00 36.56 93 GLU A N 1
ATOM 649 C CA . GLU A 1 93 ? 10.739 25.238 39.942 1.00 37.57 93 GLU A CA 1
ATOM 650 C C . GLU A 1 93 ? 11.942 25.092 40.869 1.00 37.22 93 GLU A C 1
ATOM 651 O O . GLU A 1 93 ? 11.966 24.207 41.719 1.00 36.65 93 GLU A O 1
ATOM 657 N N . LEU A 1 94 ? 12.934 25.958 40.682 1.00 37.67 94 LEU A N 1
ATOM 658 C CA . LEU A 1 94 ? 14.123 26.005 41.530 1.00 38.25 94 LEU A CA 1
ATOM 659 C C . LEU A 1 94 ? 14.549 27.446 41.713 1.00 38.86 94 LEU A C 1
ATOM 660 O O . LEU A 1 94 ? 14.672 28.187 40.729 1.00 39.36 94 LEU A O 1
ATOM 665 N N . SER A 1 95 ? 14.810 27.811 42.969 1.00 39.69 95 SER A N 1
ATOM 666 C CA . SER A 1 95 ? 15.144 29.187 43.384 1.00 39.80 95 SER A CA 1
ATOM 667 C C . SER A 1 95 ? 14.422 30.258 42.558 1.00 39.73 95 SER A C 1
ATOM 668 O O . SER A 1 95 ? 15.053 31.123 41.949 1.00 40.06 95 SER A O 1
ATOM 671 N N . GLY A 1 96 ? 13.093 30.169 42.542 1.00 39.61 96 GLY A N 1
ATOM 672 C CA . GLY A 1 96 ? 12.246 31.161 41.898 1.00 39.5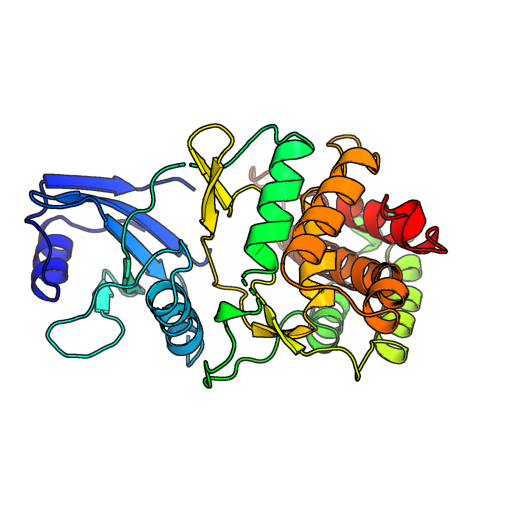2 96 GLY A CA 1
ATOM 673 C C . GLY A 1 96 ? 11.899 30.889 40.442 1.00 39.83 96 GLY A C 1
ATOM 674 O O . GLY A 1 96 ? 10.791 31.218 40.007 1.00 40.71 96 GLY A O 1
ATOM 675 N N . ARG A 1 97 ? 12.836 30.295 39.694 1.00 39.24 97 ARG A N 1
ATOM 676 C CA . ARG A 1 97 ? 12.718 30.138 38.245 1.00 38.42 97 ARG A CA 1
ATOM 677 C C . ARG A 1 97 ? 12.059 28.819 37.823 1.00 37.15 97 ARG A C 1
ATOM 678 O O . ARG A 1 97 ? 12.150 27.824 38.534 1.00 36.71 97 ARG A O 1
ATOM 686 N N . PRO A 1 98 ? 11.401 28.806 36.648 1.00 35.85 98 PRO A N 1
ATOM 687 C CA . PRO A 1 98 ? 11.048 27.518 36.032 1.00 34.76 98 PRO A CA 1
ATOM 688 C C . PRO A 1 98 ? 12.313 26.713 35.741 1.00 33.19 98 PRO A C 1
ATOM 689 O O . PRO A 1 98 ? 13.325 27.294 35.320 1.00 32.84 98 PRO A O 1
ATOM 693 N N . ALA A 1 99 ? 12.244 25.401 35.958 1.00 31.72 99 ALA A N 1
ATOM 694 C CA . ALA A 1 99 ? 13.416 24.528 35.831 1.00 31.03 99 ALA A CA 1
ATOM 695 C C . ALA A 1 99 ? 13.082 23.185 35.184 1.00 30.02 99 ALA A C 1
ATOM 696 O O . ALA A 1 99 ? 12.003 22.630 35.389 1.00 29.79 99 ALA A O 1
ATOM 698 N N . ALA A 1 100 ? 14.019 22.687 34.381 1.00 29.31 100 ALA A N 1
ATOM 699 C CA . ALA A 1 100 ? 13.893 21.419 33.685 1.00 28.66 100 ALA A CA 1
ATOM 700 C C . ALA A 1 100 ? 15.215 20.643 33.750 1.00 27.79 100 ALA A C 1
ATOM 701 O O . ALA A 1 100 ? 16.294 21.232 33.642 1.00 27.64 100 ALA A O 1
ATOM 703 N N . LEU A 1 101 ? 15.115 19.329 33.932 1.00 27.08 101 LEU A N 1
ATOM 704 C CA . LEU A 1 101 ? 16.230 18.406 33.693 1.00 27.42 101 LEU A CA 1
ATOM 705 C C . LEU A 1 101 ? 16.158 17.930 32.261 1.00 26.46 101 LEU A C 1
ATOM 706 O O . LEU A 1 101 ? 15.077 17.576 31.755 1.00 25.85 101 LEU A O 1
ATOM 711 N N . ILE A 1 102 ? 17.327 17.893 31.628 1.00 25.96 102 ILE A N 1
ATOM 712 C CA . ILE A 1 102 ? 17.467 17.558 30.217 1.00 25.18 102 ILE A CA 1
ATOM 713 C C . ILE A 1 102 ? 18.621 16.558 30.045 1.00 24.47 102 ILE A C 1
ATOM 714 O O . ILE A 1 102 ? 19.630 16.614 30.772 1.00 23.21 102 ILE A O 1
ATOM 719 N N . SER A 1 103 ? 18.468 15.623 29.110 1.00 23.76 103 SER A N 1
ATOM 720 C CA . SER A 1 103 ? 19.494 14.625 28.876 1.00 23.95 103 SER A CA 1
ATOM 721 C C . SER A 1 103 ? 20.772 15.281 28.406 1.00 24.52 103 SER A C 1
ATOM 722 O O . SER A 1 103 ? 20.764 16.398 27.919 1.00 24.27 103 SER A O 1
ATOM 725 N N . PHE A 1 104 ? 21.886 14.595 28.601 1.00 25.70 104 PHE A N 1
ATOM 726 C CA . PHE A 1 104 ? 23.201 15.156 28.268 1.00 26.06 104 PHE A CA 1
ATOM 727 C C . PHE A 1 104 ? 23.648 14.608 26.919 1.00 25.64 104 PHE A C 1
ATOM 728 O O . PHE A 1 104 ? 23.680 13.413 26.746 1.00 24.55 104 PHE A O 1
ATOM 736 N N . LEU A 1 105 ? 23.969 15.481 25.957 1.00 26.10 105 LEU A N 1
ATOM 737 C CA . LEU A 1 105 ? 24.507 15.012 24.675 1.00 26.41 105 LEU A CA 1
ATOM 738 C C . LEU A 1 105 ? 26.016 15.154 24.674 1.00 26.30 105 LEU A C 1
ATOM 739 O O . LEU A 1 105 ? 26.541 16.169 25.146 1.00 25.99 105 LEU A O 1
ATOM 744 N N . GLU A 1 106 ? 26.714 14.139 24.155 1.00 26.09 106 GLU A N 1
ATOM 745 C CA A GLU A 1 106 ? 28.166 14.185 23.967 0.50 26.35 106 GLU A CA 1
ATOM 746 C CA B GLU A 1 106 ? 28.161 14.255 24.015 0.50 26.54 106 GLU A CA 1
ATOM 747 C C . GLU A 1 106 ? 28.528 15.043 22.760 1.00 26.65 106 GLU A C 1
ATOM 748 O O . GLU A 1 106 ? 27.677 15.310 21.878 1.00 26.63 106 GLU A O 1
ATOM 759 N N . GLY A 1 107 ? 29.779 15.460 22.714 1.00 27.52 107 GLY A N 1
ATOM 760 C CA . GLY A 1 107 ? 30.292 16.290 21.652 1.00 28.15 107 GLY A CA 1
ATOM 761 C C . GLY A 1 107 ? 30.611 17.696 22.106 1.00 29.43 107 GLY A C 1
ATOM 762 O O . GLY A 1 107 ? 30.370 18.089 23.258 1.00 27.41 107 GLY A O 1
ATOM 771 N N . TRP A 1 109 ? 30.974 21.933 20.380 1.00 27.69 109 TRP A N 1
ATOM 772 C CA . TRP A 1 109 ? 30.699 22.823 19.274 1.00 26.94 109 TRP A CA 1
ATOM 773 C C . TRP A 1 109 ? 32.018 23.284 18.673 1.00 25.60 109 TRP A C 1
ATOM 774 O O . TRP A 1 109 ? 33.014 23.472 19.381 1.00 25.12 109 TRP A O 1
ATOM 785 N N . LEU A 1 110 ? 32.016 23.454 17.362 1.00 25.21 110 LEU A N 1
ATOM 786 C CA . LEU A 1 110 ? 33.222 23.750 16.600 1.00 25.10 110 LEU A CA 1
ATOM 787 C C . LEU A 1 110 ? 33.558 25.225 16.561 1.00 24.67 110 LEU A C 1
ATOM 788 O O . LEU A 1 110 ? 32.793 26.059 16.060 1.00 24.33 110 LEU A O 1
ATOM 793 N N . ARG A 1 111 ? 34.741 25.534 17.067 1.00 25.11 111 ARG A N 1
ATOM 794 C CA . ARG A 1 111 ? 35.317 26.884 16.981 1.00 25.19 111 ARG A CA 1
ATOM 795 C C . ARG A 1 111 ? 35.820 27.214 15.568 1.00 25.11 111 ARG A C 1
ATOM 796 O O . ARG A 1 111 ? 35.718 28.357 15.132 1.00 25.60 111 ARG A O 1
ATOM 804 N N . LYS A 1 112 ? 36.324 26.209 14.856 1.00 24.95 112 LYS A N 1
ATOM 805 C CA . LYS A 1 112 ? 36.867 26.389 13.521 1.00 24.97 112 LYS A CA 1
ATOM 806 C C . LYS A 1 112 ? 36.261 25.354 12.551 1.00 23.95 112 LYS A C 1
ATOM 807 O O . LYS A 1 112 ? 36.966 24.444 12.085 1.00 22.96 112 LYS A O 1
ATOM 813 N N . PRO A 1 113 ? 34.956 25.485 12.248 1.00 22.64 113 PRO A N 1
ATOM 814 C CA . PRO A 1 113 ? 34.325 24.527 11.350 1.00 22.37 113 PRO A CA 1
ATOM 815 C C . PRO A 1 113 ? 34.860 24.665 9.933 1.00 21.37 113 PRO A C 1
ATOM 816 O O . PRO A 1 113 ? 35.217 25.768 9.482 1.00 21.10 113 PRO A O 1
ATOM 820 N N . GLU A 1 114 ? 34.919 23.543 9.243 1.00 20.84 114 GLU A N 1
ATOM 821 C CA . GLU A 1 114 ? 35.437 23.459 7.891 1.00 20.86 114 GLU A CA 1
ATOM 822 C C . GLU A 1 114 ? 34.241 23.108 7.023 1.00 19.73 114 GLU A C 1
ATOM 823 O O . GLU A 1 114 ? 33.167 22.756 7.526 1.00 18.24 114 GLU A O 1
ATOM 829 N N . ALA A 1 115 ? 34.397 23.226 5.714 1.00 18.10 115 ALA A N 1
ATOM 830 C CA . ALA A 1 115 ? 33.252 23.028 4.835 1.00 17.64 115 ALA A CA 1
ATOM 831 C C . ALA A 1 115 ? 32.611 21.654 5.031 1.00 16.62 115 ALA A C 1
ATOM 832 O O . ALA A 1 115 ? 31.400 21.538 4.964 1.00 15.90 115 ALA A O 1
ATOM 834 N N . LYS A 1 116 ? 33.411 20.622 5.320 1.00 17.09 116 LYS A N 1
ATOM 835 C CA . LYS A 1 116 ? 32.877 19.261 5.488 1.00 17.84 116 LYS A CA 1
ATOM 836 C C . LYS A 1 116 ? 31.914 19.206 6.681 1.00 17.79 116 LYS A C 1
ATOM 837 O O . LYS A 1 116 ? 30.947 18.441 6.672 1.00 17.92 116 LYS A O 1
ATOM 843 N N . HIS A 1 117 ? 32.161 20.037 7.681 1.00 17.59 117 HIS A N 1
ATOM 844 C CA . HIS A 1 117 ? 31.264 20.129 8.819 1.00 18.02 117 HIS A CA 1
ATOM 845 C C . HIS A 1 117 ? 29.948 20.811 8.433 1.00 18.40 117 HIS A C 1
ATOM 846 O O . HIS A 1 117 ? 28.868 20.407 8.904 1.00 17.67 117 HIS A O 1
ATOM 853 N N . CYS A 1 118 ? 30.040 21.829 7.579 1.00 18.43 118 CYS A N 1
ATOM 854 C CA . CYS A 1 118 ? 28.863 22.525 7.096 1.00 18.49 118 CYS A CA 1
ATOM 855 C C . CYS A 1 118 ? 27.908 21.584 6.371 1.00 18.47 118 CYS A C 1
ATOM 856 O O . CYS A 1 118 ? 26.704 21.778 6.436 1.00 18.33 118 CYS A O 1
ATOM 859 N N . ARG A 1 119 ? 28.443 20.589 5.658 1.00 18.12 119 ARG A N 1
ATOM 860 C CA . ARG A 1 119 ? 27.637 19.563 5.003 1.00 18.31 119 ARG A CA 1
ATOM 861 C C . ARG A 1 119 ? 26.836 18.741 6.018 1.00 18.54 119 ARG A C 1
ATOM 862 O O . ARG A 1 119 ? 25.642 18.480 5.828 1.00 17.93 119 ARG A O 1
ATOM 870 N N . GLU A 1 120 ? 27.494 18.338 7.105 1.00 18.32 120 GLU A N 1
ATOM 871 C CA . GLU A 1 120 ? 26.811 17.651 8.184 1.00 18.60 120 GLU A CA 1
ATOM 872 C C . GLU A 1 120 ? 25.678 18.506 8.760 1.00 18.86 120 GLU A C 1
ATOM 873 O O . GLU A 1 120 ? 24.577 17.989 9.007 1.00 18.83 120 GLU A O 1
ATOM 879 N N . VAL A 1 121 ? 25.933 19.812 8.910 1.00 18.63 121 VAL A N 1
ATOM 880 C CA . VAL A 1 121 ? 24.943 20.769 9.423 1.00 18.46 121 VAL A CA 1
ATOM 881 C C . VAL A 1 121 ? 23.723 20.856 8.517 1.00 18.55 121 VAL A C 1
ATOM 882 O O . VAL A 1 121 ? 22.593 20.835 8.997 1.00 18.55 121 VAL A O 1
ATOM 886 N N . GLY A 1 122 ? 23.951 20.947 7.210 1.00 18.05 122 GLY A N 1
ATOM 887 C CA . GLY A 1 122 ? 22.863 20.948 6.252 1.00 18.66 122 GLY A CA 1
ATOM 888 C C . GLY A 1 122 ? 22.023 19.676 6.290 1.00 18.09 122 GLY A C 1
ATOM 889 O O . GLY A 1 122 ? 20.791 19.736 6.269 1.00 17.91 122 GLY A O 1
ATOM 890 N N . LYS A 1 123 ? 22.684 18.521 6.321 1.00 18.49 123 LYS A N 1
ATOM 891 C CA . LYS A 1 123 ? 21.995 17.236 6.464 1.00 18.85 123 LYS A CA 1
ATOM 892 C C . LYS A 1 123 ? 21.119 17.187 7.723 1.00 18.21 123 LYS A C 1
ATOM 893 O O . LYS A 1 123 ? 19.965 16.800 7.649 1.00 17.94 123 LYS A O 1
ATOM 899 N N . ALA A 1 124 ? 21.686 17.569 8.867 1.00 18.28 124 ALA A N 1
ATOM 900 C CA . ALA A 1 124 ? 20.978 17.607 10.162 1.00 18.24 124 ALA A CA 1
ATOM 901 C C . ALA A 1 124 ? 19.798 18.585 10.214 1.00 18.37 124 ALA A C 1
ATOM 902 O O . ALA A 1 124 ? 18.775 18.259 10.832 1.00 19.10 124 ALA A O 1
ATOM 904 N N . LEU A 1 125 ? 19.962 19.787 9.650 1.00 17.89 125 LEU A N 1
ATOM 905 C CA . LEU A 1 125 ? 18.855 20.784 9.576 1.00 18.14 125 LEU A CA 1
ATOM 906 C C . LEU A 1 125 ? 17.683 20.202 8.773 1.00 17.97 125 LEU A C 1
ATOM 907 O O . LEU A 1 125 ? 16.557 20.285 9.208 1.00 17.17 125 LEU A O 1
ATOM 912 N N . ALA A 1 126 ? 17.955 19.623 7.607 1.00 17.56 126 ALA A N 1
ATOM 913 C CA . ALA A 1 126 ? 16.914 18.963 6.809 1.00 18.72 126 ALA A CA 1
ATOM 914 C C . ALA A 1 126 ? 16.239 17.826 7.589 1.00 19.48 126 ALA A C 1
ATOM 915 O O . ALA A 1 126 ? 15.013 17.716 7.594 1.00 19.60 126 ALA A O 1
ATOM 917 N N . ALA A 1 127 ? 17.039 17.001 8.269 1.00 20.22 127 ALA A N 1
ATOM 918 C CA . ALA A 1 127 ? 16.510 15.887 9.048 1.00 21.78 127 ALA A CA 1
ATOM 919 C C . ALA A 1 127 ? 15.587 16.406 10.147 1.00 22.95 127 ALA A C 1
ATOM 920 O O . ALA A 1 127 ? 14.530 15.832 10.399 1.00 23.46 127 ALA A O 1
ATOM 930 N N . HIS A 1 129 ? 13.929 19.327 10.038 1.00 22.18 129 HIS A N 1
ATOM 931 C CA . HIS A 1 129 ? 12.712 19.807 9.388 1.00 22.39 129 HIS A CA 1
ATOM 932 C C . HIS A 1 129 ? 11.723 18.671 9.096 1.00 23.12 129 HIS A C 1
ATOM 933 O O . HIS A 1 129 ? 10.540 18.814 9.371 1.00 22.34 129 HIS A O 1
ATOM 940 N N . LEU A 1 130 ? 12.229 17.558 8.552 1.00 24.02 130 LEU A N 1
ATOM 941 C CA . LEU A 1 130 ? 11.412 16.348 8.278 1.00 24.68 130 LEU A CA 1
ATOM 942 C C . LEU A 1 130 ? 10.853 15.706 9.549 1.00 25.04 130 LEU A C 1
ATOM 943 O O . LEU A 1 130 ? 9.700 15.300 9.587 1.00 25.02 130 LEU A O 1
ATOM 948 N N . ALA A 1 131 ? 11.679 15.618 10.577 1.00 25.75 131 ALA A N 1
ATOM 949 C CA . ALA A 1 131 ? 11.289 15.009 11.839 1.00 27.02 131 ALA A CA 1
ATOM 950 C C . ALA A 1 131 ? 10.228 15.821 12.571 1.00 28.34 131 ALA A C 1
ATOM 951 O O . ALA A 1 131 ? 9.457 15.254 13.360 1.00 28.48 131 ALA A O 1
ATOM 953 N N . SER A 1 132 ? 10.177 17.130 12.320 1.00 29.14 132 SER A N 1
ATOM 954 C CA . SER A 1 132 ? 9.269 18.028 13.051 1.00 30.70 132 SER A CA 1
ATOM 955 C C . SER A 1 132 ? 7.825 17.899 12.551 1.00 31.74 132 SER A C 1
ATOM 956 O O . SER A 1 132 ? 6.898 18.428 13.159 1.00 31.63 132 SER A O 1
ATOM 959 N N . GLU A 1 133 ? 7.646 17.196 11.441 1.00 32.81 133 GLU A N 1
ATOM 960 C CA . GLU A 1 133 ? 6.316 16.932 10.923 1.00 33.64 133 GLU A CA 1
ATOM 961 C C . GLU A 1 133 ? 5.527 16.089 11.944 1.00 33.62 133 GLU A C 1
ATOM 962 O O . GLU A 1 133 ? 6.051 15.141 12.534 1.00 33.49 133 GLU A O 1
ATOM 968 N N . GLY A 1 134 ? 4.270 16.468 12.160 1.00 33.60 134 GLY A N 1
ATOM 969 C CA . GLY A 1 134 ? 3.387 15.760 13.084 1.00 33.17 134 GLY A CA 1
ATOM 970 C C . GLY A 1 134 ? 3.334 16.390 14.462 1.00 33.19 134 GLY A C 1
ATOM 971 O O . GLY A 1 134 ? 2.506 15.997 15.276 1.00 33.91 134 GLY A O 1
ATOM 972 N N . PHE A 1 135 ? 4.227 17.342 14.742 1.00 32.07 135 PHE A N 1
ATOM 973 C CA . PHE A 1 135 ? 4.221 18.051 16.014 1.00 32.17 135 PHE A CA 1
ATOM 974 C C . PHE A 1 135 ? 3.199 19.154 15.871 1.00 32.33 135 PHE A C 1
ATOM 975 O O . PHE A 1 135 ? 3.290 19.942 14.949 1.00 31.85 135 PHE A O 1
ATOM 983 N N . GLU A 1 136 ? 2.229 19.224 16.776 1.00 32.77 136 GLU A N 1
ATOM 984 C CA . GLU A 1 136 ? 1.091 20.097 16.519 1.00 33.11 136 GLU A CA 1
ATOM 985 C C . GLU A 1 136 ? 0.936 21.319 17.415 1.00 32.07 136 GLU A C 1
ATOM 986 O O . GLU A 1 136 ? 0.010 22.094 17.193 1.00 32.81 136 GLU A O 1
ATOM 992 N N . ILE A 1 137 ? 1.818 21.536 18.385 1.00 30.54 137 ILE A N 1
ATOM 993 C CA . ILE A 1 137 ? 1.750 22.783 19.134 1.00 30.08 137 ILE A CA 1
ATOM 994 C C . ILE A 1 137 ? 2.314 23.834 18.178 1.00 29.57 137 ILE A C 1
ATOM 995 O O . ILE A 1 137 ? 3.277 23.562 17.457 1.00 28.67 137 ILE A O 1
ATOM 1000 N N . LYS A 1 138 ? 1.679 25.004 18.133 1.00 28.77 138 LYS A N 1
ATOM 1001 C CA . LYS A 1 138 ? 2.104 26.076 17.254 1.00 28.59 138 LYS A CA 1
ATOM 1002 C C . LYS A 1 138 ? 2.761 27.209 18.029 1.00 27.29 138 LYS A C 1
ATOM 1003 O O . LYS A 1 138 ? 2.375 27.522 19.164 1.00 27.42 138 LYS A O 1
ATOM 1009 N N . ARG A 1 139 ? 3.773 27.808 17.418 1.00 25.18 139 ARG A N 1
ATOM 1010 C CA . ARG A 1 139 ? 4.407 28.972 17.965 1.00 24.40 139 ARG A CA 1
ATOM 1011 C C . ARG A 1 139 ? 4.839 29.832 16.794 1.00 23.90 139 ARG A C 1
ATOM 1012 O O . ARG A 1 139 ? 5.739 29.452 16.057 1.00 23.06 139 ARG A O 1
ATOM 1020 N N . PRO A 1 140 ? 4.178 30.981 16.600 1.00 23.83 140 PRO A N 1
ATOM 1021 C CA . PRO A 1 140 ? 4.610 31.875 15.530 1.00 23.60 140 PRO A CA 1
ATOM 1022 C C . PRO A 1 140 ? 5.998 32.434 15.793 1.00 23.03 140 PRO A C 1
ATOM 1023 O O . PRO A 1 140 ? 6.400 32.583 16.958 1.00 23.55 140 PRO A O 1
ATOM 1027 N N . ASN A 1 141 ? 6.737 32.725 14.727 1.00 21.75 141 ASN A N 1
ATOM 1028 C CA . ASN A 1 141 ? 8.027 33.392 14.854 1.00 21.30 141 ASN A CA 1
ATOM 1029 C C . ASN A 1 141 ? 7.804 34.820 15.392 1.00 21.54 141 ASN A C 1
ATOM 1030 O O . ASN A 1 141 ? 7.110 35.622 14.774 1.00 22.32 141 ASN A O 1
ATOM 1035 N N . ALA A 1 142 ? 8.380 35.119 16.553 1.00 21.88 142 ALA A N 1
ATOM 1036 C CA . ALA A 1 142 ? 8.298 36.449 17.145 1.00 20.97 142 ALA A CA 1
ATOM 1037 C C . ALA A 1 142 ? 9.331 37.375 16.485 1.00 21.15 142 ALA A C 1
ATOM 1038 O O . ALA A 1 142 ? 9.297 38.594 16.681 1.00 20.35 142 ALA A O 1
ATOM 1040 N N . LEU A 1 143 ? 10.255 36.777 15.719 1.00 20.58 143 LEU A N 1
ATOM 1041 C CA . LEU A 1 143 ? 11.375 37.508 15.136 1.00 20.38 143 LEU A CA 1
ATOM 1042 C C . LEU A 1 143 ? 11.398 37.360 13.602 1.00 19.22 143 LEU A C 1
ATOM 1043 O O . LEU A 1 143 ? 12.445 37.201 12.991 1.00 17.59 143 LEU A O 1
ATOM 1048 N N . SER A 1 144 ? 10.214 37.417 13.005 1.00 19.01 144 SER A N 1
ATOM 1049 C CA . SER A 1 144 ? 10.070 37.575 11.562 1.00 19.57 144 SER A CA 1
ATOM 1050 C C . SER A 1 144 ? 9.661 39.034 11.311 1.00 18.85 144 SER A C 1
ATOM 1051 O O . SER A 1 144 ? 9.926 39.916 12.130 1.00 17.99 144 SER A O 1
ATOM 1054 N N . VAL A 1 145 ? 9.034 39.295 10.180 1.00 19.41 145 VAL A N 1
ATOM 1055 C CA . VAL A 1 145 ? 8.756 40.675 9.728 1.00 19.44 145 VAL A CA 1
ATOM 1056 C C . VAL A 1 145 ? 8.168 41.622 10.808 1.00 19.74 145 VAL A C 1
ATOM 1057 O O . VAL A 1 145 ? 8.670 42.733 11.013 1.00 18.62 145 VAL A O 1
ATOM 1061 N N . ASP A 1 146 ? 7.127 41.184 11.506 1.00 20.53 146 ASP A N 1
ATOM 1062 C CA . ASP A 1 146 ? 6.456 42.046 12.495 1.00 21.28 146 ASP A CA 1
ATOM 1063 C C . ASP A 1 146 ? 7.372 42.418 13.636 1.00 21.32 146 ASP A C 1
ATOM 1064 O O . ASP A 1 146 ? 7.382 43.568 1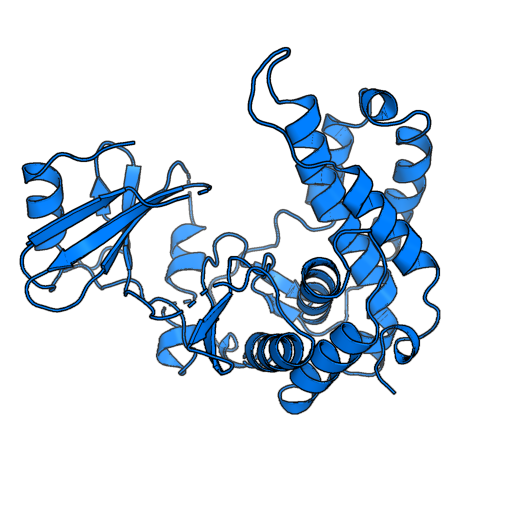4.081 1.00 22.08 146 ASP A O 1
ATOM 1069 N N . GLY A 1 147 ? 8.157 41.448 14.089 1.00 22.08 147 GLY A N 1
ATOM 1070 C CA . GLY A 1 147 ? 9.147 41.665 15.135 1.00 21.85 147 GLY A CA 1
ATOM 1071 C C . GLY A 1 147 ? 10.289 42.558 14.683 1.00 21.25 147 GLY A C 1
ATOM 1072 O O . GLY A 1 147 ? 10.781 43.353 15.465 1.00 21.40 147 GLY A O 1
ATOM 1073 N N . TRP A 1 148 ? 10.721 42.421 13.431 1.00 20.98 148 TRP A N 1
ATOM 1074 C CA . TRP A 1 148 ? 11.732 43.333 12.864 1.00 20.92 148 TRP A CA 1
ATOM 1075 C C . TRP A 1 148 ? 11.244 44.777 12.921 1.00 20.80 148 TRP A C 1
ATOM 1076 O O . TRP A 1 148 ? 11.992 45.677 13.307 1.00 20.55 148 TRP A O 1
ATOM 1087 N N . LYS A 1 149 ? 9.985 44.993 12.558 1.00 20.93 149 LYS A N 1
ATOM 1088 C CA . LYS A 1 149 ? 9.411 46.345 12.636 1.00 22.15 149 LYS A CA 1
ATOM 1089 C C . LYS A 1 149 ? 9.416 46.928 14.059 1.00 22.03 149 LYS A C 1
ATOM 1090 O O . LYS A 1 149 ? 9.777 48.077 14.242 1.00 22.46 149 LYS A O 1
ATOM 1096 N N . VAL A 1 150 ? 9.037 46.126 15.052 1.00 22.46 150 VAL A N 1
ATOM 1097 C CA . VAL A 1 150 ? 9.077 46.539 16.455 1.00 22.44 150 VAL A CA 1
ATOM 1098 C C . VAL A 1 150 ? 10.509 46.867 16.883 1.00 22.13 150 VAL A C 1
ATOM 1099 O O . VAL A 1 150 ? 10.761 47.933 17.407 1.00 22.59 150 VAL A O 1
ATOM 1103 N N . LEU A 1 151 ? 11.456 45.967 16.625 1.00 22.66 151 LEU A N 1
ATOM 1104 C CA . LEU A 1 151 ? 12.842 46.206 16.996 1.00 23.25 151 LEU A CA 1
ATOM 1105 C C . LEU A 1 151 ? 13.404 47.470 16.322 1.00 23.85 151 LEU A C 1
ATOM 1106 O O . LEU A 1 151 ? 14.117 48.259 16.954 1.00 23.68 151 LEU A O 1
ATOM 1111 N N . TRP A 1 152 ? 13.098 47.649 15.046 1.00 23.71 152 TRP A N 1
ATOM 1112 C CA . TRP A 1 152 ? 13.593 48.814 14.315 1.00 24.69 152 TRP A CA 1
ATOM 1113 C C . TRP A 1 152 ? 12.981 50.104 14.858 1.00 25.49 152 TRP A C 1
ATOM 1114 O O . TRP A 1 152 ? 13.700 51.059 15.140 1.00 25.05 152 TRP A O 1
ATOM 1125 N N . ASP A 1 153 ? 11.659 50.116 15.004 1.00 26.52 153 ASP A N 1
ATOM 1126 C CA . ASP A 1 153 ? 10.949 51.249 15.587 1.00 28.15 153 ASP A CA 1
ATOM 1127 C C . ASP A 1 153 ? 11.538 51.739 16.894 1.00 28.53 153 ASP A C 1
ATOM 1128 O O . ASP A 1 153 ? 11.560 52.931 17.134 1.00 29.39 153 ASP A O 1
ATOM 1133 N N . LYS A 1 154 ? 11.997 50.812 17.725 1.00 29.35 154 LYS A N 1
ATOM 1134 C CA . LYS A 1 154 ? 12.600 51.123 19.009 1.00 30.22 154 LYS A CA 1
ATOM 1135 C C . LYS A 1 154 ? 14.058 51.579 18.906 1.00 29.90 154 LYS A C 1
ATOM 1136 O O . LYS A 1 154 ? 14.566 52.169 19.847 1.00 29.41 154 LYS A O 1
ATOM 1142 N N . SER A 1 155 ? 14.719 51.312 17.778 1.00 29.11 155 SER A N 1
ATOM 1143 C CA . SER A 1 155 ? 16.153 51.601 17.617 1.00 28.90 155 SER A CA 1
ATOM 1144 C C . SER A 1 155 ? 16.471 52.703 16.615 1.00 28.53 155 SER A C 1
ATOM 1145 O O . SER A 1 155 ? 17.589 53.235 16.601 1.00 26.56 155 SER A O 1
ATOM 1148 N N . GLU A 1 156 ? 15.468 53.032 15.793 1.00 29.33 156 GLU A N 1
ATOM 1149 C CA . GLU A 1 156 ? 15.578 53.904 14.619 1.00 29.50 156 GLU A CA 1
ATOM 1150 C C . GLU A 1 156 ? 16.215 55.260 14.914 1.00 28.96 156 GLU A C 1
ATOM 1151 O O . GLU A 1 156 ? 17.104 55.713 14.192 1.00 28.27 156 GLU A O 1
ATOM 1157 N N . GLU A 1 157 ? 15.776 55.900 15.992 1.00 28.51 157 GLU A N 1
ATOM 1158 C CA . GLU A 1 157 ? 16.225 57.252 16.282 1.00 28.45 157 GLU A CA 1
ATOM 1159 C C . GLU A 1 157 ? 17.692 57.329 16.714 1.00 27.33 157 GLU A C 1
ATOM 1160 O O . GLU A 1 157 ? 18.327 58.352 16.508 1.00 26.67 157 GLU A O 1
ATOM 1166 N N . ARG A 1 158 ? 18.238 56.243 17.261 1.00 26.51 158 ARG A N 1
ATOM 1167 C CA . ARG A 1 158 ? 19.647 56.217 17.677 1.00 26.10 158 ARG A CA 1
ATOM 1168 C C . ARG A 1 158 ? 20.570 55.353 16.800 1.00 25.01 158 ARG A C 1
ATOM 1169 O O . ARG A 1 158 ? 21.744 55.191 17.119 1.00 23.59 158 ARG A O 1
ATOM 1177 N N . ALA A 1 159 ? 20.061 54.836 15.680 1.00 24.75 159 ALA A N 1
ATOM 1178 C CA . ALA A 1 159 ? 20.856 53.945 14.816 1.00 24.91 159 ALA A CA 1
ATOM 1179 C C . ALA A 1 159 ? 22.141 54.596 14.278 1.00 24.74 159 ALA A C 1
ATOM 1180 O O . ALA A 1 159 ? 23.190 53.935 14.192 1.00 24.48 159 ALA A O 1
ATOM 1182 N N . ASP A 1 160 ? 22.064 55.885 13.944 1.00 24.96 160 ASP A N 1
ATOM 1183 C CA . ASP A 1 160 ? 23.215 56.642 13.410 1.00 25.49 160 ASP A CA 1
ATOM 1184 C C . ASP A 1 160 ? 24.434 56.717 14.381 1.00 25.34 160 ASP A C 1
ATOM 1185 O O . ASP A 1 160 ? 25.542 56.980 13.951 1.00 24.43 160 ASP A O 1
ATOM 1190 N N . GLU A 1 161 ? 24.209 56.465 15.669 1.00 26.06 161 GLU A N 1
ATOM 1191 C CA . GLU A 1 161 ? 25.293 56.291 16.661 1.00 26.67 161 GLU A CA 1
ATOM 1192 C C . GLU A 1 161 ? 26.227 55.118 16.324 1.00 26.92 161 GLU A C 1
ATOM 1193 O O . GLU A 1 161 ? 27.414 55.166 16.646 1.00 26.47 161 GLU A O 1
ATOM 1199 N N . VAL A 1 162 ? 25.681 54.074 15.691 1.00 26.87 162 VAL A N 1
ATOM 1200 C CA . VAL A 1 162 ? 26.468 52.909 15.270 1.00 26.79 162 VAL A CA 1
ATOM 1201 C C . VAL A 1 162 ? 27.199 53.209 13.960 1.00 27.23 162 VAL A C 1
ATOM 1202 O O . VAL A 1 162 ? 28.373 52.865 13.796 1.00 27.16 162 VAL A O 1
ATOM 1206 N N . GLU A 1 163 ? 26.506 53.853 13.021 1.00 27.48 163 GLU A N 1
ATOM 1207 C CA . GLU A 1 163 ? 27.137 54.262 11.784 1.00 27.39 163 GLU A CA 1
ATOM 1208 C C . GLU A 1 163 ? 26.341 55.352 11.112 1.00 26.87 163 GLU A C 1
ATOM 1209 O O . GLU A 1 163 ? 25.127 55.243 10.969 1.00 26.26 163 GLU A O 1
ATOM 1215 N N . LYS A 1 164 ? 27.034 56.395 10.671 1.00 26.29 164 LYS A N 1
ATOM 1216 C CA . LYS A 1 164 ? 26.384 57.475 9.974 1.00 26.24 164 LYS A CA 1
ATOM 1217 C C . LYS A 1 164 ? 25.668 56.959 8.743 1.00 24.77 164 LYS A C 1
ATOM 1218 O O . LYS A 1 164 ? 26.230 56.178 7.980 1.00 24.24 164 LYS A O 1
ATOM 1224 N N . GLY A 1 165 ? 24.421 57.390 8.570 1.00 23.77 165 GLY A N 1
ATOM 1225 C CA . GLY A 1 165 ? 23.599 56.970 7.439 1.00 22.43 165 GLY A CA 1
ATOM 1226 C C . GLY A 1 165 ? 22.831 55.674 7.622 1.00 22.01 165 GLY A C 1
ATOM 1227 O O . GLY A 1 165 ? 22.090 55.258 6.714 1.00 21.15 165 GLY A O 1
ATOM 1228 N N . LEU A 1 166 ? 23.013 55.021 8.772 1.00 20.67 166 LEU A N 1
ATOM 1229 C CA . LEU A 1 166 ? 22.429 53.693 9.008 1.00 20.85 166 LEU A CA 1
ATOM 1230 C C . LEU A 1 166 ? 20.894 53.719 8.937 1.00 20.88 166 LEU A C 1
ATOM 1231 O O . LEU A 1 166 ? 20.281 52.820 8.363 1.00 20.52 166 LEU A O 1
ATOM 1236 N N . ARG A 1 167 ? 20.275 54.753 9.505 1.00 21.48 167 ARG A N 1
ATOM 1237 C CA . ARG A 1 167 ? 18.816 54.868 9.473 1.00 22.10 167 ARG A CA 1
ATOM 1238 C C . ARG A 1 167 ? 18.268 54.874 8.039 1.00 20.97 167 ARG A C 1
ATOM 1239 O O . ARG A 1 167 ? 17.290 54.171 7.705 1.00 20.50 167 ARG A O 1
ATOM 1247 N N . GLU A 1 168 ? 18.919 55.618 7.157 1.00 19.87 168 GLU A N 1
ATOM 1248 C CA . GLU A 1 168 ? 18.404 55.771 5.810 1.00 20.03 168 GLU A CA 1
ATOM 1249 C C . GLU A 1 168 ? 18.744 54.607 4.914 1.00 19.77 168 GLU A C 1
ATOM 1250 O O . GLU A 1 168 ? 18.141 54.450 3.850 1.00 20.39 168 GLU A O 1
ATOM 1256 N N . GLU A 1 169 ? 19.760 53.847 5.304 1.00 19.64 169 GLU A N 1
ATOM 1257 C CA . GLU A 1 169 ? 20.061 52.582 4.668 1.00 19.94 169 GLU A CA 1
ATOM 1258 C C . GLU A 1 169 ? 19.018 51.496 4.986 1.00 18.62 169 GLU A C 1
ATOM 1259 O O . GLU A 1 169 ? 18.602 50.759 4.104 1.00 18.50 169 GLU A O 1
ATOM 1265 N N . ILE A 1 170 ? 18.593 51.416 6.241 1.00 18.40 170 ILE A N 1
ATOM 1266 C CA . ILE A 1 170 ? 17.774 50.293 6.709 1.00 18.05 170 ILE A CA 1
ATOM 1267 C C . ILE A 1 170 ? 16.292 50.452 6.347 1.00 18.31 170 ILE A C 1
ATOM 1268 O O . ILE A 1 170 ? 15.620 49.468 6.024 1.00 17.60 170 ILE A O 1
ATOM 1273 N N . ARG A 1 171 ? 15.786 51.673 6.440 1.00 17.33 171 ARG A N 1
ATOM 1274 C CA . ARG A 1 171 ? 14.364 51.934 6.219 1.00 18.68 171 ARG A CA 1
ATOM 1275 C C . ARG A 1 171 ? 13.858 51.416 4.872 1.00 16.67 171 ARG A C 1
ATOM 1276 O O . ARG A 1 171 ? 12.873 50.707 4.829 1.00 15.90 171 ARG A O 1
ATOM 1284 N N . PRO A 1 172 ? 14.534 51.770 3.769 1.00 16.39 172 PRO A N 1
ATOM 1285 C CA . PRO A 1 172 ? 14.063 51.204 2.509 1.00 15.96 172 PRO A CA 1
ATOM 1286 C C . PRO A 1 172 ? 14.114 49.681 2.453 1.00 16.00 172 PRO A C 1
ATOM 1287 O O . PRO A 1 172 ? 13.260 49.078 1.812 1.00 15.76 172 PRO A O 1
ATOM 1291 N N . GLU A 1 173 ? 15.108 49.073 3.100 1.00 15.81 173 GLU A N 1
ATOM 1292 C CA . GLU A 1 173 ? 15.311 47.633 3.053 1.00 16.18 173 GLU A CA 1
ATOM 1293 C C . GLU A 1 173 ? 14.222 46.911 3.863 1.00 16.55 173 GLU A C 1
ATOM 1294 O O . GLU A 1 173 ? 13.659 45.938 3.387 1.00 15.35 173 GLU A O 1
ATOM 1300 N N . ILE A 1 174 ? 13.938 47.396 5.075 1.00 16.92 174 ILE A N 1
ATOM 1301 C CA . ILE A 1 174 ? 12.870 46.804 5.896 1.00 17.23 174 ILE A CA 1
ATOM 1302 C C . ILE A 1 174 ? 11.524 46.946 5.202 1.00 17.37 174 ILE A C 1
ATOM 1303 O O . ILE A 1 174 ? 10.743 45.991 5.212 1.00 16.87 174 ILE A O 1
ATOM 1308 N N . ASP A 1 175 ? 11.257 48.104 4.571 1.00 17.73 175 ASP A N 1
ATOM 1309 C CA . ASP A 1 175 ? 10.003 48.291 3.827 1.00 18.04 175 ASP A CA 1
ATOM 1310 C C . ASP A 1 175 ? 9.907 47.275 2.704 1.00 18.06 175 ASP A C 1
ATOM 1311 O O . ASP A 1 175 ? 8.860 46.674 2.488 1.00 18.07 175 ASP A O 1
ATOM 1316 N N . TYR A 1 176 ? 11.003 47.098 1.979 1.00 18.51 176 TYR A N 1
ATOM 1317 C CA . TYR A 1 176 ? 11.041 46.182 0.855 1.00 18.88 176 TYR A CA 1
ATOM 1318 C C . TYR A 1 176 ? 10.835 44.707 1.268 1.00 18.70 176 TYR A C 1
ATOM 1319 O O . TYR A 1 176 ? 10.010 43.983 0.685 1.00 16.36 176 TYR A O 1
ATOM 1328 N N . LEU A 1 177 ? 11.604 44.251 2.256 1.00 18.98 177 LEU A N 1
ATOM 1329 C CA . LEU A 1 177 ? 11.447 42.885 2.737 1.00 19.95 177 LEU A CA 1
ATOM 1330 C C . LEU A 1 177 ? 10.021 42.638 3.195 1.00 20.09 177 LEU A C 1
ATOM 1331 O O . LEU A 1 177 ? 9.451 41.602 2.855 1.00 20.62 177 LEU A O 1
ATOM 1336 N N . ALA A 1 178 ? 9.449 43.580 3.946 1.00 19.73 178 ALA A N 1
ATOM 1337 C CA . ALA A 1 178 ? 8.059 43.454 4.411 1.00 20.71 178 ALA A CA 1
ATOM 1338 C C . ALA A 1 178 ? 7.087 43.362 3.247 1.00 20.99 178 ALA A C 1
ATOM 1339 O O . ALA A 1 178 ? 6.164 42.555 3.286 1.00 21.63 178 ALA A O 1
ATOM 1341 N N . ALA A 1 179 ? 7.285 44.174 2.215 1.00 21.39 179 ALA A N 1
ATOM 1342 C CA . ALA A 1 179 ? 6.388 44.146 1.068 1.00 21.99 179 ALA A CA 1
ATOM 1343 C C . ALA A 1 179 ? 6.510 42.839 0.276 1.00 22.53 179 ALA A C 1
ATOM 1344 O O . ALA A 1 179 ? 5.525 42.359 -0.304 1.00 23.26 179 ALA A O 1
ATOM 1346 N N . HIS A 1 180 ? 7.704 42.259 0.235 1.00 22.26 180 HIS A N 1
ATOM 1347 C CA . HIS A 1 180 ? 7.943 41.075 -0.595 1.00 22.03 180 HIS A CA 1
ATOM 1348 C C . HIS A 1 180 ? 8.146 39.767 0.151 1.00 21.31 180 HIS A C 1
ATOM 1349 O O . HIS A 1 180 ? 8.429 38.736 -0.474 1.00 20.67 180 HIS A O 1
ATOM 1356 N N . TRP A 1 181 ? 8.004 39.767 1.469 1.00 20.30 181 TRP A N 1
ATOM 1357 C CA . TRP A 1 181 ? 8.308 38.544 2.218 1.00 20.04 181 TRP A CA 1
ATOM 1358 C C . TRP A 1 181 ? 7.454 37.375 1.691 1.00 20.37 181 TRP A C 1
ATOM 1359 O O . TRP A 1 181 ? 6.242 37.534 1.551 1.00 19.18 181 TRP A O 1
ATOM 1370 N N . PRO A 1 182 ? 8.077 36.231 1.328 1.00 20.88 182 PRO A N 1
ATOM 1371 C CA . PRO A 1 182 ? 7.320 35.122 0.707 1.00 21.71 182 PRO A CA 1
ATOM 1372 C C . PRO A 1 182 ? 6.322 34.441 1.635 1.00 22.12 182 PRO A C 1
ATOM 1373 O O . PRO A 1 182 ? 6.581 34.332 2.830 1.00 20.82 182 PRO A O 1
ATOM 1377 N N . LYS A 1 183 ? 5.189 34.021 1.066 1.00 23.19 183 LYS A N 1
ATOM 1378 C CA . LYS A 1 183 ? 4.093 33.381 1.778 1.00 24.63 183 LYS A CA 1
ATOM 1379 C C . LYS A 1 183 ? 4.016 31.871 1.429 1.00 23.60 183 LYS A C 1
ATOM 1380 O O . LYS A 1 183 ? 3.789 30.986 2.292 1.00 22.54 183 LYS A O 1
ATOM 1386 N N . ASP A 1 184 ? 4.219 31.581 0.144 1.00 21.43 184 ASP A N 1
ATOM 1387 C CA . ASP A 1 184 ? 3.895 30.274 -0.396 1.00 20.89 184 ASP A CA 1
ATOM 1388 C C . ASP A 1 184 ? 5.143 29.442 -0.626 1.00 20.64 184 ASP A C 1
ATOM 1389 O O . ASP A 1 184 ? 5.428 29.017 -1.732 1.00 21.80 184 ASP A O 1
ATOM 1394 N N . LEU A 1 185 ? 5.917 29.271 0.442 1.00 20.67 185 LEU A N 1
ATOM 1395 C CA . LEU A 1 185 ? 7.041 28.354 0.482 1.00 19.67 185 LEU A CA 1
ATOM 1396 C C . LEU A 1 185 ? 6.772 27.321 1.585 1.00 19.46 185 LEU A C 1
ATOM 1397 O O . LEU A 1 185 ? 6.002 27.582 2.517 1.00 18.92 185 LEU A O 1
ATOM 1402 N N . PRO A 1 186 ? 7.378 26.127 1.486 1.00 19.04 186 PRO A N 1
ATOM 1403 C CA . PRO A 1 186 ? 7.159 25.132 2.528 1.00 19.33 186 PRO A CA 1
ATOM 1404 C C . PRO A 1 186 ? 7.479 25.660 3.918 1.00 18.90 186 PRO A C 1
ATOM 1405 O O . PRO A 1 186 ? 8.488 26.326 4.113 1.00 17.98 186 PRO A O 1
ATOM 1409 N N . ALA A 1 187 ? 6.575 25.386 4.849 1.00 19.06 187 ALA A N 1
ATOM 1410 C CA . ALA A 1 187 ? 6.648 25.846 6.213 1.00 19.33 187 ALA A CA 1
ATOM 1411 C C . ALA A 1 187 ? 6.617 24.587 7.130 1.00 19.78 187 ALA A C 1
ATOM 1412 O O . ALA A 1 187 ? 6.194 23.523 6.723 1.00 19.83 187 ALA A O 1
ATOM 1414 N N . GLY A 1 188 ? 7.108 24.720 8.342 1.00 19.48 188 GLY A N 1
ATOM 1415 C CA . GLY A 1 188 ? 7.128 23.618 9.298 1.00 20.34 188 GLY A CA 1
ATOM 1416 C C . GLY A 1 188 ? 7.778 24.177 10.541 1.00 20.36 188 GLY A C 1
ATOM 1417 O O . GLY A 1 188 ? 7.861 25.391 10.685 1.00 21.91 188 GLY A O 1
ATOM 1418 N N . VAL A 1 189 ? 8.286 23.330 11.423 1.00 20.68 189 VAL A N 1
ATOM 1419 C CA . VAL A 1 189 ? 8.991 23.840 12.584 1.00 20.38 189 VAL A CA 1
ATOM 1420 C C . VAL A 1 189 ? 10.461 24.052 12.206 1.00 20.46 189 VAL A C 1
ATOM 1421 O O . VAL A 1 189 ? 11.105 23.165 11.625 1.00 21.51 189 VAL A O 1
ATOM 1425 N N . ILE A 1 190 ? 10.986 25.224 12.541 1.00 19.46 190 ILE A N 1
ATOM 1426 C CA . ILE A 1 190 ? 12.362 25.564 12.252 1.00 19.17 190 ILE A CA 1
ATOM 1427 C C . ILE A 1 190 ? 13.107 25.829 13.576 1.00 19.10 190 ILE A C 1
ATOM 1428 O O . ILE A 1 190 ? 12.490 26.134 14.584 1.00 18.91 190 ILE A O 1
ATOM 1433 N N . HIS A 1 191 ? 14.429 25.701 13.572 1.00 18.89 191 HIS A N 1
ATOM 1434 C CA . HIS A 1 191 ? 15.230 25.941 14.779 1.00 18.90 191 HIS A CA 1
ATOM 1435 C C . HIS A 1 191 ? 15.374 27.447 15.002 1.00 19.57 191 HIS A C 1
ATOM 1436 O O . HIS A 1 191 ? 15.217 27.953 16.127 1.00 18.91 191 HIS A O 1
ATOM 1443 N N . ALA A 1 192 ? 15.666 28.166 13.917 1.00 19.14 192 ALA A N 1
ATOM 1444 C CA . ALA A 1 192 ? 15.693 29.630 13.915 1.00 19.47 192 ALA A CA 1
ATOM 1445 C C . ALA A 1 192 ? 16.882 30.275 14.656 1.00 20.00 192 ALA A C 1
ATOM 1446 O O . ALA A 1 192 ? 16.918 31.511 14.825 1.00 21.86 192 ALA A O 1
ATOM 1448 N N . ASP A 1 193 ? 17.882 29.473 15.029 1.00 19.70 193 ASP A N 1
ATOM 1449 C CA . ASP A 1 193 ? 19.068 29.961 15.742 1.00 19.47 193 ASP A CA 1
ATOM 1450 C C . ASP A 1 193 ? 20.232 28.960 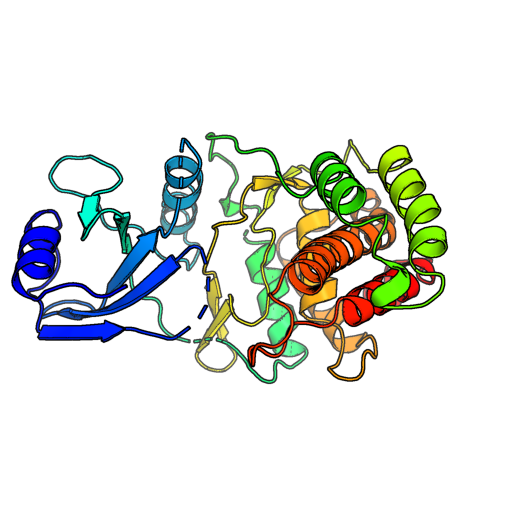15.671 1.00 19.12 193 ASP A C 1
ATOM 1451 O O . ASP A 1 193 ? 21.006 28.804 16.631 1.00 19.22 193 ASP A O 1
ATOM 1456 N N . LEU A 1 194 ? 20.381 28.287 14.540 1.00 19.19 194 LEU A N 1
ATOM 1457 C CA . LEU A 1 194 ? 21.332 27.173 14.484 1.00 19.62 194 LEU A CA 1
ATOM 1458 C C . LEU A 1 194 ? 22.720 27.696 14.098 1.00 20.12 194 LEU A C 1
ATOM 1459 O O . LEU A 1 194 ? 23.205 27.494 12.988 1.00 20.29 194 LEU A O 1
ATOM 1464 N N . PHE A 1 195 ? 23.344 28.378 15.064 1.00 20.40 195 PHE A N 1
ATOM 1465 C CA . PHE A 1 195 ? 24.732 28.845 14.949 1.00 21.47 195 PHE A CA 1
ATOM 1466 C C . PHE A 1 195 ? 25.730 27.745 15.352 1.00 21.56 195 PHE A C 1
ATOM 1467 O O . PHE A 1 195 ? 25.336 26.675 15.819 1.00 20.89 195 PHE A O 1
ATOM 1475 N N . GLN A 1 196 ? 27.016 28.019 15.149 1.00 22.51 196 GLN A N 1
ATOM 1476 C CA . GLN A 1 196 ? 28.077 27.068 15.472 1.00 23.68 196 GLN A CA 1
ATOM 1477 C C . GLN A 1 196 ? 27.970 26.536 16.877 1.00 23.40 196 GLN A C 1
ATOM 1478 O O . GLN A 1 196 ? 28.240 25.355 17.107 1.00 23.71 196 GLN A O 1
ATOM 1484 N N . ASP A 1 197 ? 27.646 27.410 17.832 1.00 24.35 197 ASP A N 1
ATOM 1485 C CA . ASP A 1 197 ? 27.635 26.985 19.227 1.00 24.46 197 ASP A CA 1
ATOM 1486 C C . ASP A 1 197 ? 26.408 26.143 19.636 1.00 23.87 197 ASP A C 1
ATOM 1487 O O . ASP A 1 197 ? 26.328 25.689 20.775 1.00 24.32 197 ASP A O 1
ATOM 1492 N N . ASN A 1 198 ? 25.501 25.870 18.697 1.00 22.67 198 ASN A N 1
ATOM 1493 C CA . ASN A 1 198 ? 24.270 25.095 18.959 1.00 22.39 198 ASN A CA 1
ATOM 1494 C C . ASN A 1 198 ? 24.279 23.746 18.240 1.00 21.85 198 ASN A C 1
ATOM 1495 O O . ASN A 1 198 ? 23.262 23.093 18.145 1.00 23.22 198 ASN A O 1
ATOM 1500 N N . VAL A 1 199 ? 25.442 23.341 17.742 1.00 20.89 199 VAL A N 1
ATOM 1501 C CA . VAL A 1 199 ? 25.625 22.070 17.081 1.00 21.01 199 VAL A CA 1
ATOM 1502 C C . VAL A 1 199 ? 26.853 21.384 17.700 1.00 20.49 199 VAL A C 1
ATOM 1503 O O . VAL A 1 199 ? 27.910 21.989 17.780 1.00 19.75 199 VAL A O 1
ATOM 1507 N N . PHE A 1 200 ? 26.677 20.142 18.154 1.00 21.18 200 PHE A N 1
ATOM 1508 C CA . PHE A 1 200 ? 27.768 19.327 18.693 1.00 22.13 200 PHE A CA 1
ATOM 1509 C C . PHE A 1 200 ? 28.317 18.343 17.664 1.00 22.16 200 PHE A C 1
ATOM 1510 O O . PHE A 1 200 ? 27.578 17.778 16.860 1.00 20.97 200 PHE A O 1
ATOM 1518 N N . PHE A 1 201 ? 29.630 18.143 17.712 1.00 22.63 201 PHE A N 1
ATOM 1519 C CA . PHE A 1 201 ? 30.304 17.117 16.919 1.00 22.74 201 PHE A CA 1
ATOM 1520 C C . PHE A 1 201 ? 31.137 16.245 17.852 1.00 23.89 201 PHE A C 1
ATOM 1521 O O . PHE A 1 201 ? 31.622 16.722 18.868 1.00 22.23 201 PHE A O 1
ATOM 1529 N N . LEU A 1 202 ? 31.285 14.985 17.477 1.00 25.05 202 LEU A N 1
ATOM 1530 C CA . LEU A 1 202 ? 32.286 14.080 18.025 1.00 27.07 202 LEU A CA 1
ATOM 1531 C C . LEU A 1 202 ? 33.204 13.772 16.866 1.00 27.70 202 LEU A C 1
ATOM 1532 O O . LEU A 1 202 ? 32.842 12.988 15.993 1.00 28.58 202 LEU A O 1
ATOM 1537 N N . GLY A 1 203 ? 34.358 14.425 16.831 1.00 28.46 203 GLY A N 1
ATOM 1538 C CA . GLY A 1 203 ? 35.237 14.350 15.690 1.00 29.25 203 GLY A CA 1
ATOM 1539 C C . GLY A 1 203 ? 34.620 15.125 14.544 1.00 29.78 203 GLY A C 1
ATOM 1540 O O . GLY A 1 203 ? 34.234 16.283 14.709 1.00 30.45 203 GLY A O 1
ATOM 1541 N N . ASP A 1 204 ? 34.530 14.500 13.377 1.00 29.80 204 ASP A N 1
ATOM 1542 C CA . ASP A 1 204 ? 33.865 15.140 12.247 1.00 29.62 204 ASP A CA 1
ATOM 1543 C C . ASP A 1 204 ? 32.413 14.656 12.049 1.00 29.19 204 ASP A C 1
ATOM 1544 O O . ASP A 1 204 ? 31.775 15.043 11.071 1.00 28.75 204 ASP A O 1
ATOM 1549 N N . GLU A 1 205 ? 31.898 13.826 12.962 1.00 28.49 205 GLU A N 1
ATOM 1550 C CA . GLU A 1 205 ? 30.499 13.429 12.917 1.00 28.96 205 GLU A CA 1
ATOM 1551 C C . GLU A 1 205 ? 29.666 14.374 13.785 1.00 27.41 205 GLU A C 1
ATOM 1552 O O . GLU A 1 205 ? 29.999 14.643 14.940 1.00 26.36 205 GLU A O 1
ATOM 1558 N N . LEU A 1 206 ? 28.578 14.886 13.223 1.00 26.41 206 LEU A N 1
ATOM 1559 C CA . LEU A 1 206 ? 27.670 15.723 13.988 1.00 25.88 206 LEU A CA 1
ATOM 1560 C C . LEU A 1 206 ? 26.963 14.815 15.011 1.00 25.64 206 LEU A C 1
ATOM 1561 O O . LEU A 1 206 ? 26.467 13.757 14.676 1.00 25.07 206 LEU A O 1
ATOM 1566 N N . SER A 1 207 ? 26.975 15.217 16.273 1.00 25.89 207 SER A N 1
ATOM 1567 C CA . SER A 1 207 ? 26.447 14.371 17.344 1.00 25.94 207 SER A CA 1
ATOM 1568 C C . SER A 1 207 ? 25.161 14.939 17.969 1.00 26.58 207 SER A C 1
ATOM 1569 O O . SER A 1 207 ? 24.471 14.247 18.700 1.00 28.15 207 SER A O 1
ATOM 1572 N N . GLY A 1 208 ? 24.844 16.201 17.714 1.00 26.16 208 GLY A N 1
ATOM 1573 C CA . GLY A 1 208 ? 23.569 16.731 18.181 1.00 25.71 208 GLY A CA 1
ATOM 1574 C C . GLY A 1 208 ? 23.253 18.156 17.831 1.00 24.51 208 GLY A C 1
ATOM 1575 O O . GLY A 1 208 ? 24.139 18.945 17.531 1.00 24.48 208 GLY A O 1
ATOM 1576 N N . LEU A 1 209 ? 21.958 18.461 17.870 1.00 24.16 209 LEU A N 1
ATOM 1577 C CA . LEU A 1 209 ? 21.443 19.822 17.789 1.00 23.26 209 LEU A CA 1
ATOM 1578 C C . LEU A 1 209 ? 20.882 20.223 19.137 1.00 22.83 209 LEU A C 1
ATOM 1579 O O . LEU A 1 209 ? 20.142 19.455 19.740 1.00 23.46 209 LEU A O 1
ATOM 1584 N N . ILE A 1 210 ? 21.222 21.421 19.603 1.00 22.54 210 ILE A N 1
ATOM 1585 C CA . ILE A 1 210 ? 20.795 21.884 20.918 1.00 22.92 210 ILE A CA 1
ATOM 1586 C C . ILE A 1 210 ? 20.121 23.263 20.859 1.00 22.84 210 ILE A C 1
ATOM 1587 O O . ILE A 1 210 ? 20.139 23.935 19.834 1.00 22.46 210 ILE A O 1
ATOM 1592 N N . ASP A 1 211 ? 19.519 23.656 21.979 1.00 23.12 211 ASP A N 1
ATOM 1593 C CA . ASP A 1 211 ? 19.028 25.009 22.222 1.00 23.37 211 ASP A CA 1
ATOM 1594 C C . ASP A 1 211 ? 17.967 25.495 21.215 1.00 23.80 211 ASP A C 1
ATOM 1595 O O . ASP A 1 211 ? 18.227 26.318 20.324 1.00 23.94 211 ASP A O 1
ATOM 1600 N N . PHE A 1 212 ? 16.771 24.961 21.405 1.00 23.58 212 PHE A N 1
ATOM 1601 C CA . PHE A 1 212 ? 15.613 25.170 20.556 1.00 23.72 212 PHE A CA 1
ATOM 1602 C C . PHE A 1 212 ? 14.710 26.314 21.026 1.00 23.88 212 PHE A C 1
ATOM 1603 O O . PHE A 1 212 ? 13.537 26.367 20.674 1.00 23.12 212 PHE A O 1
ATOM 1611 N N . TYR A 1 213 ? 15.261 27.262 21.783 1.00 23.86 213 TYR A N 1
ATOM 1612 C CA . TYR A 1 213 ? 14.442 28.268 22.432 1.00 24.38 213 TYR A CA 1
ATOM 1613 C C . TYR A 1 213 ? 14.056 29.439 21.537 1.00 24.01 213 TYR A C 1
ATOM 1614 O O . TYR A 1 213 ? 13.336 30.312 21.980 1.00 23.85 213 TYR A O 1
ATOM 1623 N N . PHE A 1 214 ? 14.512 29.451 20.282 1.00 23.02 214 PHE A N 1
ATOM 1624 C CA . PHE A 1 214 ? 13.919 30.314 19.270 1.00 22.80 214 PHE A CA 1
ATOM 1625 C C . PHE A 1 214 ? 13.061 29.549 18.256 1.00 22.47 214 PHE A C 1
ATOM 1626 O O . PHE A 1 214 ? 12.623 30.148 17.284 1.00 22.40 214 PHE A O 1
ATOM 1634 N N . ALA A 1 215 ? 12.828 28.244 18.466 1.00 21.77 215 ALA A N 1
ATOM 1635 C CA . ALA A 1 215 ? 12.114 27.417 17.505 1.00 21.34 215 ALA A CA 1
ATOM 1636 C C . ALA A 1 215 ? 10.674 27.911 17.352 1.00 21.71 215 ALA A C 1
ATOM 1637 O O . ALA A 1 215 ? 10.119 28.501 18.269 1.00 22.22 215 ALA A O 1
ATOM 1639 N N . CYS A 1 216 ? 10.093 27.684 16.179 1.00 21.01 216 CYS A N 1
ATOM 1640 C CA . CYS A 1 216 ? 8.828 28.297 15.788 1.00 21.00 216 CYS A CA 1
ATOM 1641 C C . CYS A 1 216 ? 8.393 27.734 14.449 1.00 20.77 216 CYS A C 1
ATOM 1642 O O . CYS A 1 216 ? 9.187 27.082 13.763 1.00 21.41 216 CYS A O 1
ATOM 1645 N N . ASN A 1 217 ? 7.145 27.983 14.087 1.00 20.70 217 ASN A N 1
ATOM 1646 C CA . ASN A 1 217 ? 6.630 27.616 12.781 1.00 21.11 217 ASN A CA 1
ATOM 1647 C C . ASN A 1 217 ? 6.979 28.740 11.798 1.00 21.21 217 ASN A C 1
ATOM 1648 O O . ASN A 1 217 ? 6.648 29.904 12.039 1.00 22.05 217 ASN A O 1
ATOM 1653 N N . ASP A 1 218 ? 7.671 28.393 10.713 1.00 20.67 218 ASP A N 1
ATOM 1654 C CA . ASP A 1 218 ? 8.050 29.362 9.706 1.00 19.30 218 ASP A CA 1
ATOM 1655 C C . ASP A 1 218 ? 8.567 28.608 8.487 1.00 18.90 218 ASP A C 1
ATOM 1656 O O . ASP A 1 218 ? 8.526 27.379 8.438 1.00 17.99 218 ASP A O 1
ATOM 1661 N N . LEU A 1 219 ? 9.031 29.367 7.499 1.00 18.20 219 LEU A N 1
ATOM 1662 C CA . LEU A 1 219 ? 9.474 28.821 6.231 1.00 17.95 219 LEU A CA 1
ATOM 1663 C C . LEU A 1 219 ? 10.755 28.036 6.449 1.00 17.70 219 LEU A C 1
ATOM 1664 O O . LEU A 1 219 ? 11.704 28.536 7.055 1.00 17.17 219 LEU A O 1
ATOM 1669 N N . LEU A 1 220 ? 10.782 26.823 5.926 1.00 17.60 220 LEU A N 1
ATOM 1670 C CA . LEU A 1 220 ? 11.957 25.964 6.053 1.00 17.61 220 LEU A CA 1
ATOM 1671 C C . LEU A 1 220 ? 13.205 26.587 5.407 1.00 17.73 220 LEU A C 1
ATOM 1672 O O . LEU A 1 220 ? 14.292 26.577 6.004 1.00 18.43 220 LEU A O 1
ATOM 1677 N N . ALA A 1 221 ? 13.037 27.189 4.231 1.00 17.05 221 ALA A N 1
ATOM 1678 C CA . ALA A 1 221 ? 14.150 27.848 3.547 1.00 17.16 221 ALA A CA 1
ATOM 1679 C C . ALA A 1 221 ? 14.632 29.107 4.275 1.00 16.77 221 ALA A C 1
ATOM 1680 O O . ALA A 1 221 ? 15.766 29.538 4.089 1.00 17.22 221 ALA A O 1
ATOM 1682 N N . TYR A 1 222 ? 13.781 29.713 5.112 1.00 17.30 222 TYR A N 1
ATOM 1683 C CA . TYR A 1 222 ? 14.241 30.777 5.992 1.00 17.15 222 TYR A CA 1
ATOM 1684 C C . TYR A 1 222 ? 15.252 30.257 7.055 1.00 17.49 222 TYR A C 1
ATOM 1685 O O . TYR A 1 222 ? 16.246 30.926 7.353 1.00 18.41 222 TYR A O 1
ATOM 1694 N N . ASP A 1 223 ? 15.015 29.060 7.579 1.00 17.85 223 ASP A N 1
ATOM 1695 C CA . ASP A 1 223 ? 15.947 28.405 8.514 1.00 17.64 223 ASP A CA 1
ATOM 1696 C C . ASP A 1 223 ? 17.268 28.112 7.766 1.00 17.48 223 ASP A C 1
ATOM 1697 O O . ASP A 1 223 ? 18.344 28.364 8.306 1.00 17.70 223 ASP A O 1
ATOM 1702 N N . VAL A 1 224 ? 17.188 27.659 6.507 1.00 17.54 224 VAL A N 1
ATOM 1703 C CA . VAL A 1 224 ? 18.407 27.460 5.677 1.00 16.87 224 VAL A CA 1
ATOM 1704 C C . VAL A 1 224 ? 19.192 28.767 5.558 1.00 16.91 224 VAL A C 1
ATOM 1705 O O . VAL A 1 224 ? 20.429 28.760 5.682 1.00 15.16 224 VAL A O 1
ATOM 1709 N N . SER A 1 225 ? 18.472 29.888 5.353 1.00 16.56 225 SER A N 1
ATOM 1710 C CA . SER A 1 225 ? 19.110 31.208 5.206 1.00 16.53 225 SER A CA 1
ATOM 1711 C C . SER A 1 225 ? 19.812 31.645 6.505 1.00 16.41 225 SER A C 1
ATOM 1712 O O . SER A 1 225 ? 20.866 32.276 6.449 1.00 16.79 225 SER A O 1
ATOM 1715 N N . ILE A 1 226 ? 19.265 31.262 7.666 1.00 17.11 226 ILE A N 1
ATOM 1716 C CA . ILE A 1 226 ? 19.934 31.568 8.943 1.00 16.85 226 ILE A CA 1
ATOM 1717 C C . ILE A 1 226 ? 21.288 30.827 8.987 1.00 17.48 226 ILE A C 1
ATOM 1718 O O . ILE A 1 226 ? 22.325 31.409 9.359 1.00 16.77 226 ILE A O 1
ATOM 1723 N N . CYS A 1 227 ? 21.292 29.564 8.555 1.00 17.07 227 CYS A N 1
ATOM 1724 C CA . CYS A 1 227 ? 22.523 28.755 8.576 1.00 18.01 227 CYS A CA 1
ATOM 1725 C C . CYS A 1 227 ? 23.564 29.207 7.546 1.00 17.97 227 CYS A C 1
ATOM 1726 O O . CYS A 1 227 ? 24.751 29.081 7.775 1.00 17.78 227 CYS A O 1
ATOM 1729 N N . LEU A 1 228 ? 23.109 29.746 6.428 1.00 17.93 228 LEU A N 1
ATOM 1730 C CA . LEU A 1 228 ? 23.983 30.354 5.433 1.00 18.37 228 LEU A CA 1
ATOM 1731 C C . LEU A 1 228 ? 24.706 31.564 6.071 1.00 18.28 228 LEU A C 1
ATOM 1732 O O . LEU A 1 228 ? 25.935 31.710 5.981 1.00 16.72 228 LEU A O 1
ATOM 1737 N N . ASN A 1 229 ? 23.923 32.399 6.742 1.00 17.90 229 ASN A N 1
ATOM 1738 C CA . ASN A 1 229 ? 24.446 33.538 7.484 1.00 18.76 229 ASN A CA 1
ATOM 1739 C C . ASN A 1 229 ? 25.384 33.168 8.623 1.00 18.93 229 ASN A C 1
ATOM 1740 O O . ASN A 1 229 ? 26.393 33.854 8.844 1.00 20.42 229 ASN A O 1
ATOM 1745 N N . ALA A 1 230 ? 25.049 32.088 9.317 1.00 18.24 230 ALA A N 1
ATOM 1746 C CA . ALA A 1 230 ? 25.746 31.635 10.502 1.00 19.00 230 ALA A CA 1
ATOM 1747 C C . ALA A 1 230 ? 27.043 30.856 10.222 1.00 19.86 230 ALA A C 1
ATOM 1748 O O . ALA A 1 230 ? 28.034 31.020 10.950 1.00 20.31 230 ALA A O 1
ATOM 1750 N N . TRP A 1 231 ? 27.049 30.041 9.169 1.00 19.00 231 TRP A N 1
ATOM 1751 C CA . TRP A 1 231 ? 28.124 29.082 8.930 1.00 19.20 231 TRP A CA 1
ATOM 1752 C C . TRP A 1 231 ? 29.022 29.406 7.743 1.00 18.87 231 TRP A C 1
ATOM 1753 O O . TRP A 1 231 ? 30.157 28.898 7.664 1.00 19.39 231 TRP A O 1
ATOM 1764 N N . CYS A 1 232 ? 28.542 30.208 6.807 1.00 18.45 232 CYS A N 1
ATOM 1765 C CA . CYS A 1 232 ? 29.193 30.286 5.506 1.00 19.11 232 CYS A CA 1
ATOM 1766 C C . CYS A 1 232 ? 29.972 31.557 5.195 1.00 19.39 232 CYS A C 1
ATOM 1767 O O . CYS A 1 232 ? 30.381 31.748 4.058 1.00 19.70 232 CYS A O 1
ATOM 1770 N N . PHE A 1 233 ? 30.206 32.385 6.207 1.00 20.95 233 PHE A N 1
ATOM 1771 C CA . PHE A 1 233 ? 31.034 33.583 6.091 1.00 21.81 233 PHE A CA 1
ATOM 1772 C C . PHE A 1 233 ? 32.249 33.451 6.979 1.00 24.24 233 PHE A C 1
ATOM 1773 O O . PHE A 1 233 ? 32.122 33.017 8.111 1.00 23.78 233 PHE A O 1
ATOM 1781 N N . GLU A 1 234 ? 33.400 33.912 6.496 1.00 26.85 234 GLU A N 1
ATOM 1782 C CA . GLU A 1 234 ? 34.601 33.946 7.312 1.00 29.77 234 GLU A CA 1
ATOM 1783 C C . GLU A 1 234 ? 34.590 35.081 8.343 1.00 31.26 234 GLU A C 1
ATOM 1784 O O . GLU A 1 234 ? 33.798 36.018 8.266 1.00 31.67 234 GLU A O 1
ATOM 1790 N N . LYS A 1 235 ? 35.513 34.985 9.298 1.00 32.87 235 LYS A N 1
ATOM 1791 C CA . LYS A 1 235 ? 35.602 35.949 10.398 1.00 33.74 235 LYS A CA 1
ATOM 1792 C C . LYS A 1 235 ? 35.945 37.350 9.897 1.00 33.74 235 LYS A C 1
ATOM 1793 O O . LYS A 1 235 ? 35.529 38.330 10.499 1.00 34.22 235 LYS A O 1
ATOM 1799 N N . ASP A 1 236 ? 36.641 37.447 8.768 1.00 33.90 236 ASP A N 1
ATOM 1800 C CA . ASP A 1 236 ? 36.863 38.739 8.108 1.00 33.26 236 ASP A CA 1
ATOM 1801 C C . ASP A 1 236 ? 35.689 39.244 7.243 1.00 32.49 236 ASP A C 1
ATOM 1802 O O . ASP A 1 236 ? 35.812 40.288 6.611 1.00 32.94 236 ASP A O 1
ATOM 1807 N N . GLY A 1 237 ? 34.576 38.505 7.198 1.00 31.35 237 GLY A N 1
ATOM 1808 C CA . GLY A 1 237 ? 33.400 38.913 6.427 1.00 29.81 237 GLY A CA 1
ATOM 1809 C C . GLY A 1 237 ? 33.269 38.279 5.049 1.00 28.99 237 GLY A C 1
ATOM 1810 O O . GLY A 1 237 ? 32.243 38.437 4.393 1.00 29.24 237 GLY A O 1
ATOM 1811 N N . ALA A 1 238 ? 34.303 37.588 4.582 1.00 26.61 238 ALA A N 1
ATOM 1812 C CA . ALA A 1 238 ? 34.280 37.017 3.231 1.00 25.65 238 ALA A CA 1
ATOM 1813 C C . ALA A 1 238 ? 33.266 35.875 3.155 1.00 23.83 238 ALA A C 1
ATOM 1814 O O . ALA A 1 238 ? 33.281 35.008 4.015 1.00 23.26 238 ALA A O 1
ATOM 1816 N N . TYR A 1 239 ? 32.403 35.879 2.148 1.00 21.91 239 TYR A N 1
ATOM 1817 C CA . TYR A 1 239 ? 31.499 34.733 1.918 1.00 21.64 239 TYR A CA 1
ATOM 1818 C C . TYR A 1 239 ? 32.365 33.555 1.440 1.00 21.43 239 TYR A C 1
ATOM 1819 O O . TYR A 1 239 ? 33.256 33.714 0.576 1.00 21.44 239 TYR A O 1
ATOM 1828 N N . ASN A 1 240 ? 32.108 32.387 2.007 1.00 19.88 240 ASN A N 1
ATOM 1829 C CA . ASN A 1 240 ? 32.864 31.180 1.670 1.00 19.47 240 ASN A CA 1
ATOM 1830 C C . ASN A 1 240 ? 31.989 30.219 0.852 1.00 18.83 240 ASN A C 1
ATOM 1831 O O . ASN A 1 240 ? 31.155 29.497 1.397 1.00 17.38 240 ASN A O 1
ATOM 1836 N N . VAL A 1 241 ? 32.191 30.226 -0.459 1.00 18.63 241 VAL A N 1
ATOM 1837 C CA . VAL A 1 241 ? 31.355 29.456 -1.388 1.00 19.41 241 VAL A CA 1
ATOM 1838 C C . VAL A 1 241 ? 31.526 27.931 -1.171 1.00 19.08 241 VAL A C 1
ATOM 1839 O O . VAL A 1 241 ? 30.620 27.134 -1.429 1.00 19.23 241 VAL A O 1
ATOM 1843 N N . THR A 1 242 ? 32.693 27.531 -0.685 1.00 18.83 242 THR A N 1
ATOM 1844 C CA . THR A 1 242 ? 32.952 26.139 -0.391 1.00 18.26 242 THR A CA 1
ATOM 1845 C C . THR A 1 242 ? 32.050 25.635 0.761 1.00 17.84 242 THR A C 1
ATOM 1846 O O . THR A 1 242 ? 31.497 24.530 0.710 1.00 16.90 242 THR A O 1
ATOM 1850 N N . LYS A 1 243 ? 31.873 26.471 1.774 1.00 17.87 243 LYS A N 1
ATOM 1851 C CA . LYS A 1 243 ? 31.004 26.155 2.875 1.00 17.44 243 LYS A CA 1
ATOM 1852 C C . LYS A 1 243 ? 29.531 26.244 2.467 1.00 16.82 243 LYS A C 1
ATOM 1853 O O . LYS A 1 243 ? 28.731 25.437 2.902 1.00 16.16 243 LYS A O 1
ATOM 1859 N N . GLY A 1 244 ? 29.181 27.228 1.654 1.00 17.26 244 GLY A N 1
ATOM 1860 C CA . GLY A 1 244 ? 27.808 27.378 1.166 1.00 17.75 244 GLY A CA 1
ATOM 1861 C C . GLY A 1 244 ? 27.376 26.209 0.332 1.00 17.72 244 GLY A C 1
ATOM 1862 O O . GLY A 1 244 ? 26.314 25.638 0.588 1.00 18.70 244 GLY A O 1
ATOM 1863 N N . LYS A 1 245 ? 28.219 25.812 -0.636 1.00 17.71 245 LYS A N 1
ATOM 1864 C CA . LYS A 1 245 ? 28.020 24.563 -1.387 1.00 17.72 245 LYS A CA 1
ATOM 1865 C C . LYS A 1 245 ? 27.794 23.340 -0.502 1.00 17.40 245 LYS A C 1
ATOM 1866 O O . LYS A 1 245 ? 26.840 22.593 -0.725 1.00 17.22 245 LYS A O 1
ATOM 1872 N N . ALA A 1 246 ? 28.668 23.152 0.494 1.00 17.03 246 ALA A N 1
ATOM 1873 C CA . ALA A 1 246 ? 28.603 22.008 1.425 1.00 16.93 246 ALA A CA 1
ATOM 1874 C C . ALA A 1 246 ? 27.256 22.005 2.136 1.00 17.25 246 ALA A C 1
ATOM 1875 O O . ALA A 1 246 ? 26.570 20.981 2.182 1.00 18.43 246 ALA A O 1
ATOM 1877 N N . LEU A 1 247 ? 26.911 23.148 2.720 1.00 16.81 247 LEU A N 1
ATOM 1878 C CA . LEU A 1 247 ? 25.691 23.310 3.495 1.00 16.65 247 LEU A CA 1
ATOM 1879 C C . LEU A 1 247 ? 24.467 22.949 2.664 1.00 16.24 247 LEU A C 1
ATOM 1880 O O . LEU A 1 247 ? 23.667 22.126 3.073 1.00 16.56 247 LEU A O 1
ATOM 1885 N N . LEU A 1 248 ? 24.334 23.589 1.504 1.00 16.91 248 LEU A N 1
ATOM 1886 C CA . LEU A 1 248 ? 23.167 23.422 0.614 1.00 17.48 248 LEU A CA 1
ATOM 1887 C C . LEU A 1 248 ? 23.067 22.007 0.002 1.00 18.13 248 LEU A C 1
ATOM 1888 O O . LEU A 1 248 ? 21.985 21.422 -0.009 1.00 17.64 248 LEU A O 1
ATOM 1893 N N . GLU A 1 249 ? 24.197 21.450 -0.451 1.00 17.71 249 GLU A N 1
ATOM 1894 C CA . GLU A 1 249 ? 24.232 20.093 -0.969 1.00 18.47 249 GLU A CA 1
ATOM 1895 C C . GLU A 1 249 ? 23.911 19.116 0.151 1.00 18.70 249 GLU A C 1
ATOM 1896 O O . GLU A 1 249 ? 23.136 18.199 -0.073 1.00 18.53 249 GLU A O 1
ATOM 1902 N N . GLY A 1 250 ? 24.473 19.320 1.350 1.00 18.37 250 GLY A N 1
ATOM 1903 C CA . GLY A 1 250 ? 24.117 18.494 2.510 1.00 18.43 250 GLY A CA 1
ATOM 1904 C C . GLY A 1 250 ? 22.609 18.497 2.785 1.00 18.80 250 GLY A C 1
ATOM 1905 O O . GLY A 1 250 ? 21.980 17.441 2.958 1.00 18.21 250 GLY A O 1
ATOM 1906 N N . TYR A 1 251 ? 22.030 19.688 2.843 1.00 18.55 251 TYR A N 1
ATOM 1907 C CA . TYR A 1 251 ? 20.593 19.841 3.056 1.00 19.13 251 TYR A CA 1
ATOM 1908 C C . TYR A 1 251 ? 19.784 19.125 1.943 1.00 19.11 251 TYR A C 1
ATOM 1909 O O . TYR A 1 251 ? 18.862 18.378 2.236 1.00 18.71 251 TYR A O 1
ATOM 1918 N N . GLN A 1 252 ? 20.148 19.361 0.692 1.00 20.43 252 GLN A N 1
ATOM 1919 C CA . GLN A 1 252 ? 19.471 18.743 -0.470 1.00 21.26 252 GLN A CA 1
ATOM 1920 C C . GLN A 1 252 ? 19.535 17.239 -0.487 1.00 21.28 252 GLN A C 1
ATOM 1921 O O . GLN A 1 252 ? 18.622 16.594 -1.002 1.00 20.81 252 GLN A O 1
ATOM 1927 N N . SER A 1 253 ? 20.630 16.680 0.030 1.00 21.53 253 SER A N 1
ATOM 1928 C CA . SER A 1 253 ? 20.802 15.238 0.079 1.00 22.41 253 SER A CA 1
ATOM 1929 C C . SER A 1 253 ? 19.725 14.541 0.938 1.00 22.41 253 SER A C 1
ATOM 1930 O O . SER A 1 253 ? 19.542 13.345 0.839 1.00 22.29 253 SER A O 1
ATOM 1933 N N . VAL A 1 254 ? 19.032 15.300 1.786 1.00 22.90 254 VAL A N 1
ATOM 1934 C CA . VAL A 1 254 ? 18.055 14.751 2.750 1.00 22.77 254 VAL A CA 1
ATOM 1935 C C . VAL A 1 254 ? 16.645 15.267 2.400 1.00 23.49 254 VAL A C 1
ATOM 1936 O O . VAL A 1 254 ? 15.684 14.507 2.358 1.00 23.52 254 VAL A O 1
ATOM 1940 N N . ARG A 1 255 ? 16.543 16.571 2.152 1.00 23.75 255 ARG A N 1
ATOM 1941 C CA . ARG A 1 255 ? 15.301 17.210 1.764 1.00 23.70 255 ARG A CA 1
ATOM 1942 C C . ARG A 1 255 ? 15.540 18.176 0.605 1.00 23.22 255 ARG A C 1
ATOM 1943 O O . ARG A 1 255 ? 15.915 19.335 0.804 1.00 23.85 255 ARG A O 1
ATOM 1951 N N . PRO A 1 256 ? 15.295 17.723 -0.618 1.00 23.98 256 PRO A N 1
ATOM 1952 C CA . PRO A 1 256 ? 15.465 18.622 -1.757 1.00 23.39 256 PRO A CA 1
ATOM 1953 C C . PRO A 1 256 ? 14.669 19.930 -1.638 1.00 23.19 256 PRO A C 1
ATOM 1954 O O . PRO A 1 256 ? 13.525 19.925 -1.194 1.00 23.14 256 PRO A O 1
ATOM 1958 N N . LEU A 1 257 ? 15.304 21.034 -2.020 1.00 22.55 257 LEU A N 1
ATOM 1959 C CA . LEU A 1 257 ? 14.702 22.348 -2.013 1.00 22.39 257 LEU A CA 1
ATOM 1960 C C . LEU A 1 257 ? 14.074 22.554 -3.370 1.00 22.54 257 LEU A C 1
ATOM 1961 O O . LEU A 1 257 ? 14.634 22.125 -4.379 1.00 22.21 257 LEU A O 1
ATOM 1966 N N . SER A 1 258 ? 12.895 23.168 -3.408 1.00 22.08 258 SER A N 1
ATOM 1967 C CA . SER A 1 258 ? 12.226 23.384 -4.672 1.00 22.62 258 SER A CA 1
ATOM 1968 C C . SER A 1 258 ? 12.929 24.510 -5.378 1.00 22.96 258 SER A C 1
ATOM 1969 O O . SER A 1 258 ? 13.716 25.235 -4.786 1.00 22.33 258 SER A O 1
ATOM 1972 N N . GLU A 1 259 ? 12.598 24.658 -6.649 1.00 23.05 259 GLU A N 1
ATOM 1973 C CA . GLU A 1 259 ? 13.015 25.808 -7.444 1.00 23.57 259 GLU A CA 1
ATOM 1974 C C . GLU A 1 259 ? 12.599 27.141 -6.794 1.00 22.91 259 GLU A C 1
ATOM 1975 O O . GLU A 1 259 ? 13.379 28.089 -6.746 1.00 22.31 259 GLU A O 1
ATOM 1981 N N . ALA A 1 260 ? 11.377 27.194 -6.271 1.00 22.40 260 ALA A N 1
ATOM 1982 C CA . ALA A 1 260 ? 10.860 28.376 -5.602 1.00 22.01 260 ALA A CA 1
ATOM 1983 C C . ALA A 1 260 ? 11.662 28.683 -4.332 1.00 21.35 260 ALA A C 1
ATOM 1984 O O . ALA A 1 260 ? 11.922 29.844 -4.038 1.00 21.30 260 ALA A O 1
ATOM 1986 N N . GLU A 1 261 ? 12.040 27.652 -3.586 1.00 21.23 261 GLU A N 1
ATOM 1987 C CA . GLU A 1 261 ? 12.836 27.840 -2.362 1.00 21.75 261 GLU A CA 1
ATOM 1988 C C . GLU A 1 261 ? 14.227 28.362 -2.684 1.00 21.69 261 GLU A C 1
ATOM 1989 O O . GLU A 1 261 ? 14.717 29.275 -2.028 1.00 20.87 261 GLU A O 1
ATOM 1995 N N . LEU A 1 262 ? 14.865 27.781 -3.696 1.00 22.14 262 LEU A N 1
ATOM 1996 C CA . LEU A 1 262 ? 16.232 28.187 -4.064 1.00 22.54 262 LEU A CA 1
ATOM 1997 C C . LEU A 1 262 ? 16.248 29.613 -4.579 1.00 22.75 262 LEU A C 1
ATOM 1998 O O . LEU A 1 262 ? 17.110 30.406 -4.238 1.00 22.55 262 LEU A O 1
ATOM 2003 N N . GLU A 1 263 ? 15.266 29.931 -5.398 1.00 23.08 263 GLU A N 1
ATOM 2004 C CA . GLU A 1 263 ? 15.108 31.264 -5.915 1.00 24.16 263 GLU A CA 1
ATOM 2005 C C . GLU A 1 263 ? 14.920 32.329 -4.815 1.00 22.92 263 GLU A C 1
ATOM 2006 O O . GLU A 1 263 ? 15.400 33.480 -4.962 1.00 21.25 263 GLU A O 1
ATOM 2012 N N . ALA A 1 264 ? 14.190 31.955 -3.756 1.00 20.80 264 ALA A N 1
ATOM 2013 C CA . ALA A 1 264 ? 13.927 32.846 -2.613 1.00 21.02 264 ALA A CA 1
ATOM 2014 C C . ALA A 1 264 ? 15.109 33.060 -1.635 1.00 20.18 264 ALA A C 1
ATOM 2015 O O . ALA A 1 264 ? 15.061 33.955 -0.787 1.00 19.18 264 ALA A O 1
ATOM 2017 N N . LEU A 1 265 ? 16.162 32.255 -1.740 1.00 20.62 265 LEU A N 1
ATOM 2018 C CA . LEU A 1 265 ? 17.213 32.246 -0.719 1.00 20.46 265 LEU A CA 1
ATOM 2019 C C . LEU A 1 265 ? 17.900 33.573 -0.507 1.00 19.68 265 LEU A C 1
ATOM 2020 O O . LEU A 1 265 ? 18.136 33.974 0.637 1.00 18.88 265 LEU A O 1
ATOM 2025 N N . PRO A 1 266 ? 18.255 34.278 -1.608 1.00 19.32 266 PRO A N 1
ATOM 2026 C CA . PRO A 1 266 ? 18.821 35.642 -1.434 1.00 19.25 266 PRO A CA 1
ATOM 2027 C C . PRO A 1 266 ? 17.932 36.612 -0.637 1.00 18.87 266 PRO A C 1
ATOM 2028 O O . PRO A 1 266 ? 18.405 37.264 0.304 1.00 18.11 266 PRO A O 1
ATOM 2032 N N . LEU A 1 267 ? 16.659 36.677 -0.965 1.00 18.43 267 LEU A N 1
ATOM 2033 C CA . LEU A 1 267 ? 15.730 37.534 -0.204 1.00 18.83 267 LEU A CA 1
ATOM 2034 C C . LEU A 1 267 ? 15.571 37.090 1.249 1.00 18.14 267 LEU A C 1
ATOM 2035 O O . LEU A 1 267 ? 15.576 37.918 2.195 1.00 18.42 267 LEU A O 1
ATOM 2040 N N . LEU A 1 268 ? 15.436 35.781 1.436 1.00 16.97 268 LEU A N 1
ATOM 2041 C CA . LEU A 1 268 ? 15.299 35.225 2.799 1.00 17.42 268 LEU A CA 1
ATOM 2042 C C . LEU A 1 268 ? 16.554 35.498 3.618 1.00 16.87 268 LEU A C 1
ATOM 2043 O O . LEU A 1 268 ? 16.455 35.740 4.780 1.00 17.36 268 LEU A O 1
ATOM 2048 N N . SER A 1 269 ? 17.719 35.444 2.981 1.00 16.96 269 SER A N 1
ATOM 2049 C CA . SER A 1 269 ? 19.004 35.674 3.625 1.00 17.38 269 SER A CA 1
ATOM 2050 C C . SER A 1 269 ? 19.210 37.125 3.994 1.00 16.81 269 SER A C 1
ATOM 2051 O O . SER A 1 269 ? 19.883 37.429 4.991 1.00 15.79 269 SER A O 1
ATOM 2054 N N . ARG A 1 270 ? 18.621 38.027 3.212 1.00 17.28 270 ARG A N 1
ATOM 2055 C CA . ARG A 1 270 ? 18.565 39.454 3.593 1.00 17.86 270 ARG A CA 1
ATOM 2056 C C . ARG A 1 270 ? 17.722 39.639 4.836 1.00 17.58 270 ARG A C 1
ATOM 2057 O O . ARG A 1 270 ? 18.081 40.363 5.762 1.00 18.51 270 ARG A O 1
ATOM 2065 N N . GLY A 1 271 ? 16.588 38.960 4.853 1.00 18.42 271 GLY A N 1
ATOM 2066 C CA . GLY A 1 271 ? 15.714 38.936 5.999 1.00 17.86 271 GLY A CA 1
ATOM 2067 C C . GLY A 1 271 ? 16.371 38.403 7.256 1.00 18.60 271 GLY A C 1
ATOM 2068 O O . GLY A 1 271 ? 16.286 39.045 8.302 1.00 17.90 271 GLY A O 1
ATOM 2069 N N . SER A 1 272 ? 16.980 37.210 7.192 1.00 18.41 272 SER A N 1
ATOM 2070 C CA . SER A 1 272 ? 17.644 36.686 8.392 1.00 18.20 272 SER A CA 1
ATOM 2071 C C . SER A 1 272 ? 18.845 37.549 8.797 1.00 17.81 272 SER A C 1
ATOM 2072 O O . SER A 1 272 ? 19.079 37.732 9.968 1.00 16.82 272 SER A O 1
ATOM 2075 N N . ALA A 1 273 ? 19.572 38.114 7.834 1.00 17.48 273 ALA A N 1
ATOM 2076 C CA . ALA A 1 273 ? 20.683 39.006 8.166 1.00 17.49 273 ALA A CA 1
ATOM 2077 C C . ALA A 1 273 ? 20.151 40.210 8.909 1.00 17.14 273 ALA A C 1
ATOM 2078 O O . ALA A 1 273 ? 20.738 40.618 9.888 1.00 17.15 273 ALA A O 1
ATOM 2080 N N . LEU A 1 274 ? 19.032 40.765 8.458 1.00 17.66 274 LEU A N 1
ATOM 2081 C CA . LEU A 1 274 ? 18.427 41.926 9.114 1.00 17.52 274 LEU A CA 1
ATOM 2082 C C . LEU A 1 274 ? 17.968 41.595 10.539 1.00 17.81 274 LEU A C 1
ATOM 2083 O O . LEU A 1 274 ? 18.074 42.436 11.439 1.00 16.81 274 LEU A O 1
ATOM 2088 N N . ARG A 1 275 ? 17.442 40.389 10.719 1.00 17.10 275 ARG A N 1
ATOM 2089 C CA . ARG A 1 275 ? 16.993 39.927 12.014 1.00 18.13 275 ARG A CA 1
ATOM 2090 C C . ARG A 1 275 ? 18.083 39.985 13.080 1.00 18.01 275 ARG A C 1
ATOM 2091 O O . ARG A 1 275 ? 17.847 40.479 14.179 1.00 18.12 275 ARG A O 1
ATOM 2099 N N . PHE A 1 276 ? 19.269 39.494 12.743 1.00 18.42 276 PHE A N 1
ATOM 2100 C CA . PHE A 1 276 ? 20.412 39.536 13.653 1.00 18.79 276 PHE A CA 1
ATOM 2101 C C . PHE A 1 276 ? 21.013 40.926 13.765 1.00 19.15 276 PHE A C 1
ATOM 2102 O O . PHE A 1 276 ? 21.431 41.321 14.860 1.00 18.60 276 PHE A O 1
ATOM 2110 N N . PHE A 1 277 ? 21.033 41.684 12.659 1.00 19.04 277 PHE A N 1
ATOM 2111 C CA . PHE A 1 277 ? 21.358 43.110 12.733 1.00 18.86 277 PHE A CA 1
ATOM 2112 C C . PHE A 1 277 ? 20.489 43.841 13.785 1.00 18.79 277 PHE A C 1
ATOM 2113 O O . PHE A 1 277 ? 21.001 44.594 14.621 1.00 19.00 277 PHE A O 1
ATOM 2121 N N . LEU A 1 278 ? 19.184 43.602 13.747 1.00 18.83 278 LEU A N 1
ATOM 2122 C CA . LEU A 1 278 ? 18.250 44.319 14.588 1.00 19.52 278 LEU A CA 1
ATOM 2123 C C . LEU A 1 278 ? 18.377 43.969 16.074 1.00 20.05 278 LEU A C 1
ATOM 2124 O O . LEU A 1 278 ? 18.266 44.859 16.924 1.00 18.71 278 LEU A O 1
ATOM 2129 N N . THR A 1 279 ? 18.603 42.705 16.403 1.00 20.61 279 THR A N 1
ATOM 2130 C CA . THR A 1 279 ? 18.695 42.341 17.830 1.00 21.54 279 THR A CA 1
ATOM 2131 C C . THR A 1 279 ? 20.014 42.838 18.391 1.00 21.95 279 THR A C 1
ATOM 2132 O O . THR A 1 279 ? 20.044 43.435 19.471 1.00 23.71 279 THR A O 1
ATOM 2136 N N . ARG A 1 280 ? 21.074 42.660 17.621 1.00 22.26 280 ARG A N 1
ATOM 2137 C CA . ARG A 1 280 ? 22.396 43.228 17.906 1.00 23.01 280 ARG A CA 1
ATOM 2138 C C . ARG A 1 280 ? 22.382 44.748 18.043 1.00 22.99 280 ARG A C 1
ATOM 2139 O O . ARG A 1 280 ? 22.987 45.294 18.979 1.00 21.74 280 ARG A O 1
ATOM 2147 N N . LEU A 1 281 ? 21.676 45.429 17.139 1.00 22.76 281 LEU A N 1
ATOM 2148 C CA . LEU A 1 281 ? 21.498 46.880 17.238 1.00 23.47 281 LEU A CA 1
ATOM 2149 C C . LEU A 1 281 ? 20.787 47.257 18.540 1.00 23.89 281 LEU A C 1
ATOM 2150 O O . LEU A 1 281 ? 21.232 48.168 19.232 1.00 23.39 281 LEU A O 1
ATOM 2155 N N . TYR A 1 282 ? 19.680 46.593 18.852 1.00 25.01 282 TYR A N 1
ATOM 2156 C CA . TYR A 1 282 ? 18.931 46.912 20.056 1.00 26.76 282 TYR A CA 1
ATOM 2157 C C . TYR A 1 282 ? 19.763 46.646 21.309 1.00 27.72 282 TYR A C 1
ATOM 2158 O O . TYR A 1 282 ? 19.786 47.461 22.228 1.00 27.65 282 TYR A O 1
ATOM 2167 N N . ASP A 1 283 ? 20.454 45.514 21.346 1.00 29.15 283 ASP A N 1
ATOM 2168 C CA . ASP A 1 283 ? 21.334 45.210 22.482 1.00 30.13 283 ASP A CA 1
ATOM 2169 C C . ASP A 1 283 ? 22.440 46.229 22.607 1.00 31.25 283 ASP A C 1
ATOM 2170 O O . ASP A 1 283 ? 22.785 46.617 23.716 1.00 31.73 283 ASP A O 1
ATOM 2175 N N . TRP A 1 284 ? 22.969 46.693 21.480 1.00 32.53 284 TRP A N 1
ATOM 2176 C CA . TRP A 1 284 ? 24.086 47.643 21.477 1.00 33.19 284 TRP A CA 1
ATOM 2177 C C . TRP A 1 284 ? 23.693 49.011 22.044 1.00 33.99 284 TRP A C 1
ATOM 2178 O O . TRP A 1 284 ? 24.432 49.612 22.826 1.00 33.44 284 TRP A O 1
ATOM 2189 N N . LEU A 1 285 ? 22.533 49.502 21.622 1.00 34.71 285 LEU A N 1
ATOM 2190 C CA . LEU A 1 285 ? 22.029 50.793 22.049 1.00 35.39 285 LEU A CA 1
ATOM 2191 C C . LEU A 1 285 ? 21.555 50.774 23.500 1.00 37.63 285 LEU A C 1
ATOM 2192 O O . LEU A 1 285 ? 21.486 51.811 24.153 1.00 37.19 285 LEU A O 1
ATOM 2197 N N . THR A 1 286 ? 21.210 49.586 23.973 1.00 40.06 286 THR A N 1
ATOM 2198 C CA . THR A 1 286 ? 20.495 49.408 25.214 1.00 42.62 286 THR A CA 1
ATOM 2199 C C . THR A 1 286 ? 21.434 48.941 26.351 1.00 43.92 286 THR A C 1
ATOM 2200 O O . THR A 1 286 ? 21.018 48.876 27.511 1.00 44.35 286 THR A O 1
ATOM 2204 N N . THR A 1 287 ? 22.695 48.634 26.031 1.00 45.54 287 THR A N 1
ATOM 2205 C CA . THR A 1 287 ? 23.657 48.221 27.054 1.00 46.84 287 THR A CA 1
ATOM 2206 C C . THR A 1 287 ? 24.202 49.472 27.734 1.00 48.18 287 THR A C 1
ATOM 2207 O O . THR A 1 287 ? 24.660 50.381 27.042 1.00 48.44 287 THR A O 1
ATOM 2211 N N . PRO A 1 288 ? 24.180 49.514 29.088 1.00 49.73 288 PRO A N 1
ATOM 2212 C CA . PRO A 1 288 ? 24.498 50.743 29.848 1.00 50.57 288 PRO A CA 1
ATOM 2213 C C . PRO A 1 288 ? 25.800 51.441 29.435 1.00 51.68 288 PRO A C 1
ATOM 2214 O O . PRO A 1 288 ? 26.800 50.772 29.137 1.00 51.89 288 PRO A O 1
ATOM 2218 N N . ALA A 1 289 ? 25.759 52.776 29.411 1.00 52.89 289 ALA A N 1
ATOM 2219 C CA . ALA A 1 289 ? 26.905 53.608 29.031 1.00 53.67 289 ALA A CA 1
ATOM 2220 C C . ALA A 1 289 ? 28.068 53.357 29.991 1.00 54.63 289 ALA A C 1
ATOM 2221 O O . ALA A 1 289 ? 27.984 53.687 31.183 1.00 54.86 289 ALA A O 1
ATOM 2223 N N . GLY A 1 290 ? 29.138 52.754 29.468 1.00 55.44 290 GLY A N 1
ATOM 2224 C CA . GLY A 1 290 ? 30.298 52.398 30.280 1.00 55.69 290 GLY A CA 1
ATOM 2225 C C . GLY A 1 290 ? 30.101 51.105 31.051 1.00 56.58 290 GLY A C 1
ATOM 2226 O O . GLY A 1 290 ? 29.853 51.121 32.261 1.00 56.96 290 GLY A O 1
ATOM 2227 N N . ALA A 1 291 ? 30.192 49.987 30.334 1.00 57.25 291 ALA A N 1
ATOM 2228 C CA . ALA A 1 291 ? 30.318 48.660 30.941 1.00 57.79 291 ALA A CA 1
ATOM 2229 C C . ALA A 1 291 ? 31.431 47.912 30.199 1.00 58.05 291 ALA A C 1
ATOM 2230 O O . ALA A 1 291 ? 31.888 48.379 29.149 1.00 58.24 291 ALA A O 1
ATOM 2232 N N . LEU A 1 292 ? 31.880 46.776 30.742 1.00 58.33 292 LEU A N 1
ATOM 2233 C CA . LEU A 1 292 ? 32.892 45.943 30.058 1.00 58.24 292 LEU A CA 1
ATOM 2234 C C . LEU A 1 292 ? 32.363 44.548 29.678 1.00 58.06 292 LEU A C 1
ATOM 2235 O O . LEU A 1 292 ? 33.035 43.523 29.863 1.00 58.24 292 LEU A O 1
ATOM 2240 N N . VAL A 1 293 ? 31.141 44.523 29.156 1.00 57.38 293 VAL A N 1
ATOM 2241 C CA . VAL A 1 293 ? 30.775 43.505 28.185 1.00 56.84 293 VAL A CA 1
ATOM 2242 C C . VAL A 1 293 ? 31.163 44.147 26.855 1.00 55.80 293 VAL A C 1
ATOM 2243 O O . VAL A 1 293 ? 30.828 45.313 26.600 1.00 55.92 293 VAL A O 1
ATOM 2247 N N . VAL A 1 294 ? 31.942 43.429 26.050 1.00 54.45 294 VAL A N 1
ATOM 2248 C CA . VAL A 1 294 ? 32.161 43.829 24.665 1.00 53.37 294 VAL A CA 1
ATOM 2249 C C . VAL A 1 294 ? 30.964 43.266 23.892 1.00 51.61 294 VAL A C 1
ATOM 2250 O O . VAL A 1 294 ? 30.627 42.083 24.007 1.00 51.72 294 VAL A O 1
ATOM 2254 N N . LYS A 1 295 ? 30.318 44.139 23.132 1.00 49.25 295 LYS A N 1
ATOM 2255 C CA . LYS A 1 295 ? 28.993 43.865 22.575 1.00 47.43 295 LYS A CA 1
ATOM 2256 C C . LYS A 1 295 ? 29.145 43.542 21.099 1.00 45.04 295 LYS A C 1
ATOM 2257 O O . LYS A 1 295 ? 30.028 44.064 20.419 1.00 44.59 295 LYS A O 1
ATOM 2263 N N . LYS A 1 296 ? 28.285 42.654 20.623 1.00 42.54 296 LYS A N 1
ATOM 2264 C CA . LYS A 1 296 ? 28.354 42.166 19.245 1.00 40.43 296 LYS A CA 1
ATOM 2265 C C . LYS A 1 296 ? 28.065 43.291 18.268 1.00 37.86 296 LYS A C 1
ATOM 2266 O O . LYS A 1 296 ? 27.146 44.071 18.473 1.00 37.62 296 LYS A O 1
ATOM 2272 N N . ASP A 1 297 ? 28.868 43.362 17.216 1.00 35.28 297 ASP A N 1
ATOM 2273 C CA . ASP A 1 297 ? 28.814 44.444 16.253 1.00 33.42 297 ASP A CA 1
ATOM 2274 C C . ASP A 1 297 ? 27.632 44.203 15.297 1.00 32.69 297 ASP A C 1
ATOM 2275 O O . ASP A 1 297 ? 27.655 43.239 14.535 1.00 31.19 297 ASP A O 1
ATOM 2280 N N . PRO A 1 298 ? 26.629 45.114 15.300 1.00 31.02 298 PRO A N 1
ATOM 2281 C CA . PRO A 1 298 ? 25.536 44.912 14.348 1.00 29.93 298 PRO A CA 1
ATOM 2282 C C . PRO A 1 298 ? 25.988 45.065 12.897 1.00 28.46 298 PRO A C 1
ATOM 2283 O O . PRO A 1 298 ? 25.344 44.518 12.010 1.00 26.35 298 PRO A O 1
ATOM 2287 N N . LEU A 1 299 ? 27.090 45.786 12.656 1.00 27.38 299 LEU A N 1
ATOM 2288 C CA . LEU A 1 299 ? 27.556 46.019 11.284 1.00 27.36 299 LEU A CA 1
ATOM 2289 C C . LEU A 1 299 ? 28.008 44.723 10.565 1.00 26.11 299 LEU A C 1
ATOM 2290 O O . LEU A 1 299 ? 27.929 44.627 9.344 1.00 25.27 299 LEU A O 1
ATOM 2295 N N . GLU A 1 300 ? 28.430 43.717 11.319 1.00 25.84 300 GLU A N 1
ATOM 2296 C CA . GLU A 1 300 ? 28.715 42.405 10.731 1.00 25.64 300 GLU A CA 1
ATOM 2297 C C . GLU A 1 300 ? 27.535 41.888 9.896 1.00 24.58 300 GLU A C 1
ATOM 2298 O O . GLU A 1 300 ? 27.715 41.403 8.780 1.00 23.56 300 GLU A O 1
ATOM 2304 N N . TYR A 1 301 ? 26.333 41.988 10.454 1.00 24.63 301 TYR A N 1
ATOM 2305 C CA . TYR A 1 301 ? 25.135 41.549 9.769 1.00 24.47 301 TYR A CA 1
ATOM 2306 C C . TYR A 1 301 ? 24.626 42.516 8.712 1.00 24.11 301 TYR A C 1
ATOM 2307 O O . TYR A 1 301 ? 24.019 42.068 7.749 1.00 23.72 301 TYR A O 1
ATOM 2316 N N . LEU A 1 302 ? 24.885 43.820 8.855 1.00 24.35 302 LEU A N 1
ATOM 2317 C CA . LEU A 1 302 ? 24.615 44.755 7.745 1.00 24.43 302 LEU A CA 1
ATOM 2318 C C . LEU A 1 302 ? 25.485 44.400 6.546 1.00 23.98 302 LEU A C 1
ATOM 2319 O O . LEU A 1 302 ? 25.037 44.450 5.397 1.00 23.40 302 LEU A O 1
ATOM 2324 N N . ARG A 1 303 ? 26.725 43.999 6.805 1.00 23.70 303 ARG A N 1
ATOM 2325 C CA . ARG A 1 303 ? 27.602 43.620 5.713 1.00 23.84 303 ARG A CA 1
ATOM 2326 C C . ARG A 1 303 ? 27.119 42.356 5.016 1.00 23.05 303 ARG A C 1
ATOM 2327 O O . ARG A 1 303 ? 27.150 42.296 3.786 1.00 22.14 303 ARG A O 1
ATOM 2335 N N . LYS A 1 304 ? 26.634 41.377 5.791 1.00 22.00 304 LYS A N 1
ATOM 2336 C CA . LYS A 1 304 ? 26.071 40.155 5.216 1.00 22.01 304 LYS A CA 1
ATOM 2337 C C . LYS A 1 304 ? 24.839 40.488 4.387 1.00 21.59 304 LYS A C 1
ATOM 2338 O O . LYS A 1 304 ? 24.687 39.972 3.298 1.00 21.67 304 LYS A O 1
ATOM 2344 N N . LEU A 1 305 ? 23.984 41.373 4.900 1.00 22.25 305 LEU A N 1
ATOM 2345 C CA . LEU A 1 305 ? 22.761 41.785 4.187 1.00 22.19 305 LEU A CA 1
ATOM 2346 C C . LEU A 1 305 ? 23.081 42.389 2.835 1.00 21.93 305 LEU A C 1
ATOM 2347 O O . LEU A 1 305 ? 22.464 42.040 1.821 1.00 21.75 305 LEU A O 1
ATOM 2352 N N . ARG A 1 306 ? 24.048 43.307 2.801 1.00 22.30 306 ARG A N 1
ATOM 2353 C CA . ARG A 1 306 ? 24.474 43.882 1.524 1.00 22.92 306 ARG A CA 1
ATOM 2354 C C . ARG A 1 306 ? 24.997 42.816 0.558 1.00 22.21 306 ARG A C 1
ATOM 2355 O O . ARG A 1 306 ? 24.706 42.837 -0.643 1.00 22.22 306 ARG A O 1
ATOM 2363 N N . PHE A 1 307 ? 25.791 41.882 1.069 1.00 22.09 307 PHE A N 1
ATOM 2364 C CA . PHE A 1 307 ? 26.293 40.803 0.205 1.00 21.98 307 PHE A CA 1
ATOM 2365 C C . PHE A 1 307 ? 25.153 40.017 -0.454 1.00 21.26 307 PHE A C 1
ATOM 2366 O O . PHE A 1 307 ? 25.194 39.747 -1.658 1.00 22.47 307 PHE A O 1
ATOM 2374 N N . HIS A 1 308 ? 24.112 39.683 0.308 1.00 21.22 308 HIS A N 1
ATOM 2375 C CA . HIS A 1 308 ? 22.982 38.925 -0.239 1.00 21.66 308 HIS A CA 1
ATOM 2376 C C . HIS A 1 308 ? 22.208 39.643 -1.367 1.00 21.66 308 HIS A C 1
ATOM 2377 O O . HIS A 1 308 ? 21.684 39.000 -2.274 1.00 21.31 308 HIS A O 1
ATOM 2384 N N . ARG A 1 309 ? 22.133 40.963 -1.296 1.00 22.49 309 ARG A N 1
ATOM 2385 C CA . ARG A 1 309 ? 21.603 41.781 -2.397 1.00 24.37 309 ARG A CA 1
ATOM 2386 C C . ARG A 1 309 ? 22.333 41.602 -3.746 1.00 24.24 309 ARG A C 1
ATOM 2387 O O . ARG A 1 309 ? 21.747 41.841 -4.815 1.00 25.06 309 ARG A O 1
ATOM 2395 N N . THR A 1 310 ? 23.599 41.206 -3.697 1.00 24.17 310 THR A N 1
ATOM 2396 C CA . THR A 1 310 ? 24.399 41.008 -4.907 1.00 24.07 310 THR A CA 1
ATOM 2397 C C . THR A 1 310 ? 24.148 39.679 -5.582 1.00 24.55 310 THR A C 1
ATOM 2398 O O . THR A 1 310 ? 24.606 39.475 -6.721 1.00 25.70 310 THR A O 1
ATOM 2402 N N . ILE A 1 311 ? 23.444 38.773 -4.906 1.00 24.69 311 ILE A N 1
ATOM 2403 C CA . ILE A 1 311 ? 23.265 37.414 -5.386 1.00 24.97 311 ILE A CA 1
ATOM 2404 C C . ILE A 1 311 ? 22.085 37.301 -6.364 1.00 25.60 311 ILE A C 1
ATOM 2405 O O . ILE A 1 311 ? 20.930 37.504 -5.976 1.00 25.55 311 ILE A O 1
ATOM 2410 N N . ALA A 1 312 ? 22.377 36.945 -7.615 1.00 26.10 312 ALA A N 1
ATOM 2411 C CA . ALA A 1 312 ? 21.336 36.810 -8.642 1.00 27.26 312 ALA A CA 1
ATOM 2412 C C . ALA A 1 312 ? 20.845 35.376 -8.801 1.00 28.61 312 ALA A C 1
ATOM 2413 O O . ALA A 1 312 ? 19.790 35.136 -9.383 1.00 29.87 312 ALA A O 1
ATOM 2415 N N . ASN A 1 313 ? 21.595 34.422 -8.273 1.00 29.31 313 ASN A N 1
ATOM 2416 C CA . ASN A 1 313 ? 21.308 33.022 -8.492 1.00 30.09 313 ASN A CA 1
ATOM 2417 C C . ASN A 1 313 ? 21.941 32.199 -7.389 1.00 29.65 313 ASN A C 1
ATOM 2418 O O . ASN A 1 313 ? 23.083 32.418 -7.004 1.00 29.04 313 ASN A O 1
ATOM 2423 N N . VAL A 1 314 ? 21.209 31.203 -6.934 1.00 30.01 314 VAL A N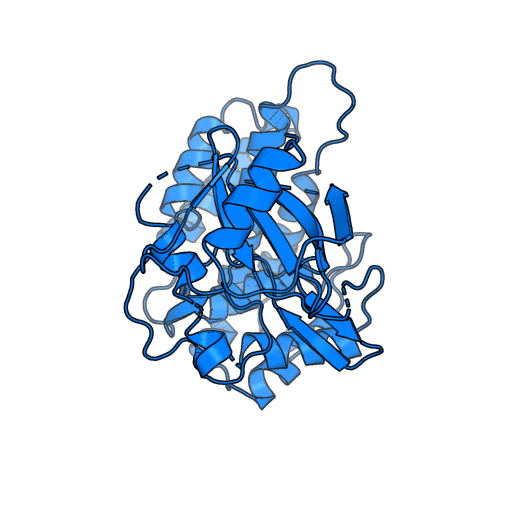 1
ATOM 2424 C CA . VAL A 1 314 ? 21.672 30.296 -5.905 1.00 29.36 314 VAL A CA 1
ATOM 2425 C C . VAL A 1 314 ? 22.979 29.599 -6.292 1.00 28.81 314 VAL A C 1
ATOM 2426 O O . VAL A 1 314 ? 23.700 29.133 -5.420 1.00 29.52 314 VAL A O 1
ATOM 2430 N N . ALA A 1 315 ? 23.292 29.521 -7.589 1.00 27.58 315 ALA A N 1
ATOM 2431 C CA . ALA A 1 315 ? 24.584 29.005 -8.020 1.00 27.00 315 ALA A CA 1
ATOM 2432 C C . ALA A 1 315 ? 25.726 29.772 -7.362 1.00 26.26 315 ALA A C 1
ATOM 2433 O O . ALA A 1 315 ? 26.783 29.198 -7.067 1.00 25.81 315 ALA A O 1
ATOM 2435 N N . GLU A 1 316 ? 25.509 31.061 -7.126 1.00 24.88 316 GLU A N 1
ATOM 2436 C CA . GLU A 1 316 ? 26.527 31.914 -6.525 1.00 25.52 316 GLU A CA 1
ATOM 2437 C C . GLU A 1 316 ? 26.767 31.665 -5.062 1.00 24.81 316 GLU A C 1
ATOM 2438 O O . GLU A 1 316 ? 27.822 32.021 -4.552 1.00 25.50 316 GLU A O 1
ATOM 2444 N N . TYR A 1 317 ? 25.797 31.076 -4.365 1.00 23.60 317 TYR A N 1
ATOM 2445 C CA . TYR A 1 317 ? 26.050 30.609 -3.013 1.00 23.42 317 TYR A CA 1
ATOM 2446 C C . TYR A 1 317 ? 26.910 29.339 -2.994 1.00 23.73 317 TYR A C 1
ATOM 2447 O O . TYR A 1 317 ? 27.448 28.962 -1.939 1.00 22.90 317 TYR A O 1
ATOM 2456 N N . GLY A 1 318 ? 27.003 28.668 -4.140 1.00 24.66 318 GLY A N 1
ATOM 2457 C CA . GLY A 1 318 ? 27.839 27.486 -4.302 1.00 26.15 318 GLY A CA 1
ATOM 2458 C C . GLY A 1 318 ? 27.126 26.248 -4.825 1.00 27.33 318 GLY A C 1
ATOM 2459 O O . GLY A 1 318 ? 27.755 25.227 -5.059 1.00 27.72 318 GLY A O 1
ATOM 2460 N N . LEU A 1 319 ? 25.818 26.336 -5.027 1.00 28.88 319 LEU A N 1
ATOM 2461 C CA . LEU A 1 319 ? 25.009 25.192 -5.409 1.00 29.65 319 LEU A CA 1
ATOM 2462 C C . LEU A 1 319 ? 24.722 25.186 -6.897 1.00 31.42 319 LEU A C 1
ATOM 2463 O O . LEU A 1 319 ? 23.734 25.775 -7.343 1.00 31.73 319 LEU A O 1
ATOM 2468 N N . ALA A 1 320 ? 25.574 24.515 -7.663 1.00 33.05 320 ALA A N 1
ATOM 2469 C CA . ALA A 1 320 ? 25.230 24.163 -9.044 1.00 34.45 320 ALA A CA 1
ATOM 2470 C C . ALA A 1 320 ? 26.348 23.387 -9.704 1.00 35.18 320 ALA A C 1
ATOM 2471 O O . ALA A 1 320 ? 26.862 22.437 -9.114 1.00 36.81 320 ALA A O 1
#

Sequence (307 aa):
TDITEDELRNFLTQYDVGSLTSYKGIAENSNFLLHTTKDPLILTLYEKKNDLPFFLGLQHLAAKGLSCPLPLPRKDGELLGELSGRPAALISFLEEGWLRKPEAKHCREVGKALAAHLASEGFEIKRPNALSVDGWKVLWDKSEERADEVEKGLREEIRPEIDYLAAHWPKDLPAGVIHADLFQDNVFFLGDELSGLIDFYFACNDLLAYDVSICLNAWCFEKDGAYNVTKGKALLEGYQSVRPLSEAELEALPLLSRGSALRFFLTRLYDWLTTPAGALVVKKDPLEYLRKLRFHRTIANVAEYGLA

Solvent-accessible surface area: 15217 Å² total

CATH classification: 3.30.200.20 (+1 more: 3.90.1200.10)

Foldseek 3Di:
DDADPVLVQVVCVQFPAAGWDDWDFDDVWTWIWTDGPGAIKIKIFPPDPCLLVVQQVLCQLVVQPAQEKHWTATPVRDSWDDGPHTTMTIIHDFDFFDPDDDLLLLLLVLLSQLSLVSQPPPPDADAQCLFLVVLVVLCVVQLVPLCVLPNCRNVVVVVLSVVLVVDVDDPADKGKGQLAQARVQWGDDPSHTGHGYDSSSIGIDHSLLNLLLSQLRPQADPVLHGHLSNLQSNQVSNCVRPNGDPVSQQCSLSSNLRSLSSQLSVQSSCVVVPDDDDPDDGDRSVSSVSSNVVSVVDRGSVVSNHD

Nearest PDB structures (foldseek):
  2ppq-assembly1_A-2  TM=1.003E+00  e=1.931E-56  Agrobacterium fabrum str. C58
  1nd4-assembly1_B  TM=5.407E-01  e=1.351E-09  Klebsiella pneumoniae
  4feu-assembly6_F  TM=6.365E-01  e=2.025E-08  Acinetobacter baumannii AYE
  4few-assembly8_D  TM=6.460E-01  e=9.162E-08  Acinetobacter baumannii AYE
  4few-assembly9_F  TM=6.111E-01  e=3.367E-07  Acinetobacter baumannii AYE